Protein AF-A0A3C0VJ54-F1 (afdb_monomer)

Sequence (203 aa):
MIRVAARCGRVRAARCRRARRWLPVLAASFASLCPAGEAPPRRPNVLFIAVDDLNHWVGYLGRNPQTRTPHIDRLAARGVWFTRSYCATPAHVQGKSIRTLLADPTAAWSDPAVCTFGFKNHAVRTEAWRYIRYANGDEELYDERADPFEWVNLAAKPDTAARKTELARHLPAENKPEAGGRAKTAPAKKAKAKGKAEARAEK

Foldseek 3Di:
DDDDDDDDDDDDDDDDDDDDDDDDDDPPPPPPPPPPPDDPPDDDDDDDDDDPPDDPLDVCNVPDPVDDDPPVNVVCVVDPDDPDDDDDDPPPDPDDDCVVCVVPVPDDDDAWDWDDDAWFWIWTGDPFKIWIADPVGDIFIDGCVVPVPRPDGCPPPPVCPVVNVVRCVNDDPDTDHDDDDDPPDDPPPPPPPPDDDDDDDDD

Secondary structure (DSSP, 8-state):
-----------PPPPPP-------------------PPPP-PPP--------S--S--GGGTS-TT---HHHHHHHHTS---S----PPPTT--PPPTHHHHH-TTS---PPEEEE-STT-EEEE-SSEEEEE-TTS-EEEEETTT-TT--S--TT-GGGHHHHHHHHTTS-SS-PPPSSS---PPPP---------------

Solvent-accessible surface area (backbone atoms only — not comparable to full-atom values): 14456 Å² total; per-residue (Å²): 136,88,82,86,80,79,90,79,78,91,80,88,81,80,92,82,84,88,78,91,83,91,78,93,71,84,82,72,82,73,78,75,77,70,75,79,74,76,74,74,84,74,76,82,89,83,83,87,83,90,82,78,93,74,71,80,64,40,39,78,70,68,72,40,93,84,42,83,39,70,67,59,34,53,48,50,76,76,52,85,80,76,98,73,89,85,75,85,80,57,92,84,62,84,78,76,84,59,64,61,45,76,75,34,83,82,54,91,80,87,79,60,53,75,47,73,64,71,58,64,21,40,35,38,35,53,98,46,39,38,40,37,41,41,65,87,69,54,65,41,27,30,48,43,76,86,36,76,80,63,82,65,73,43,58,85,42,76,91,43,49,65,59,52,57,58,56,54,69,75,52,76,90,75,80,70,77,67,87,75,92,70,88,77,72,74,80,74,83,76,79,79,82,86,80,83,86,88,90,82,83,90,134

pLDDT: mean 78.02, std 22.62, range [30.22, 98.25]

Structure (mmCIF, N/CA/C/O backbone):
data_AF-A0A3C0VJ54-F1
#
_entry.id   AF-A0A3C0VJ54-F1
#
loop_
_atom_site.group_PDB
_atom_site.id
_atom_site.type_symbol
_atom_site.label_atom_id
_atom_site.label_alt_id
_atom_site.label_comp_id
_atom_site.label_asym_id
_atom_site.label_entity_id
_atom_site.label_seq_id
_atom_site.pdbx_PDB_ins_code
_atom_site.Cartn_x
_atom_site.Cartn_y
_atom_site.Cartn_z
_atom_site.occupancy
_atom_site.B_iso_or_equiv
_atom_site.auth_seq_id
_atom_site.auth_comp_id
_atom_site.auth_asym_id
_atom_site.auth_atom_id
_atom_site.pdbx_PDB_model_num
ATOM 1 N N . MET A 1 1 ? 46.155 12.068 -8.022 1.00 38.66 1 MET A N 1
ATOM 2 C CA . MET A 1 1 ? 47.606 12.310 -8.188 1.00 38.66 1 MET A CA 1
ATOM 3 C C . MET A 1 1 ? 48.031 11.807 -9.557 1.00 38.66 1 MET A C 1
ATOM 5 O O . MET A 1 1 ? 48.090 10.603 -9.767 1.00 38.66 1 MET A O 1
ATOM 9 N N . ILE A 1 2 ? 48.236 12.718 -10.505 1.00 30.38 2 ILE A N 1
ATOM 10 C CA . ILE A 1 2 ? 48.643 12.401 -11.879 1.00 30.38 2 ILE A CA 1
ATOM 11 C C . ILE A 1 2 ? 50.174 12.395 -11.911 1.00 30.38 2 ILE A C 1
ATOM 13 O O . ILE A 1 2 ? 50.794 13.428 -11.674 1.00 30.38 2 ILE A O 1
ATOM 17 N N . ARG A 1 3 ? 50.789 11.236 -12.172 1.00 30.22 3 ARG A N 1
ATOM 18 C CA . ARG A 1 3 ? 52.223 11.144 -12.479 1.00 30.22 3 ARG A CA 1
ATOM 19 C C . ARG A 1 3 ? 52.409 11.248 -13.990 1.00 30.22 3 ARG A C 1
ATOM 21 O O . ARG A 1 3 ? 52.032 10.349 -14.734 1.00 30.22 3 ARG A O 1
ATOM 28 N N . VAL A 1 4 ? 52.998 12.360 -14.412 1.00 41.62 4 VAL A N 1
ATOM 29 C CA . VAL A 1 4 ? 53.573 12.567 -15.744 1.00 41.62 4 VAL A CA 1
ATOM 30 C C . VAL A 1 4 ? 54.885 11.780 -15.804 1.00 41.62 4 VAL A C 1
ATOM 32 O O . VAL A 1 4 ? 55.759 11.996 -14.968 1.00 41.62 4 VAL A O 1
ATOM 35 N N . ALA A 1 5 ? 55.026 10.864 -16.765 1.00 38.59 5 ALA A N 1
ATOM 36 C CA . ALA A 1 5 ? 56.279 10.154 -17.015 1.00 38.59 5 ALA A CA 1
ATOM 37 C C . ALA A 1 5 ? 56.847 10.552 -18.381 1.00 38.59 5 ALA A C 1
ATOM 39 O O . ALA A 1 5 ? 56.182 10.473 -19.415 1.00 38.59 5 ALA A O 1
ATOM 40 N N . ALA A 1 6 ? 58.084 11.033 -18.317 1.00 37.72 6 ALA A N 1
ATOM 41 C CA . ALA A 1 6 ? 58.869 11.651 -19.365 1.00 37.72 6 ALA A CA 1
ATOM 42 C C . ALA A 1 6 ? 59.170 10.723 -20.554 1.00 37.72 6 ALA A C 1
ATOM 44 O O . ALA A 1 6 ? 59.395 9.522 -20.409 1.00 37.72 6 ALA A O 1
ATOM 45 N N . ARG A 1 7 ? 59.257 11.334 -21.742 1.00 45.84 7 ARG A N 1
ATOM 46 C CA . ARG A 1 7 ? 59.857 10.739 -22.943 1.00 45.84 7 ARG A CA 1
ATOM 47 C C . ARG A 1 7 ? 61.344 10.478 -22.689 1.00 45.84 7 ARG A C 1
ATOM 49 O O . ARG A 1 7 ? 62.079 11.419 -22.408 1.00 45.84 7 ARG A O 1
ATOM 56 N N . CYS A 1 8 ? 61.790 9.234 -22.858 1.00 34.75 8 CYS A N 1
ATOM 57 C CA . CYS A 1 8 ? 63.204 8.873 -22.799 1.00 34.75 8 CYS A CA 1
ATOM 58 C C . CYS A 1 8 ? 63.772 8.628 -24.209 1.00 34.75 8 CYS A C 1
ATOM 60 O O . CYS A 1 8 ? 63.361 7.712 -24.917 1.00 34.75 8 CYS A O 1
ATOM 62 N N . GLY A 1 9 ? 64.675 9.535 -24.593 1.00 35.00 9 GLY A N 1
ATOM 63 C CA . GLY A 1 9 ? 65.876 9.384 -25.424 1.00 35.00 9 GLY A CA 1
ATOM 64 C C . GLY A 1 9 ? 65.979 8.295 -26.497 1.00 35.00 9 GLY A C 1
ATOM 65 O O . GLY A 1 9 ? 66.154 7.117 -26.204 1.00 35.00 9 GLY A O 1
ATOM 66 N N . ARG A 1 10 ? 66.102 8.738 -27.757 1.00 48.16 10 ARG A N 1
ATOM 67 C CA . ARG A 1 10 ? 66.833 8.010 -28.811 1.00 48.16 10 ARG A CA 1
ATOM 68 C C . ARG A 1 10 ? 68.313 7.921 -28.435 1.00 48.16 10 ARG A C 1
ATOM 70 O O . ARG A 1 10 ? 68.964 8.958 -28.332 1.00 48.16 10 ARG A O 1
ATOM 77 N N . VAL A 1 11 ? 68.860 6.712 -28.368 1.00 43.97 11 VAL A N 1
ATOM 78 C CA . VAL A 1 11 ? 70.312 6.484 -28.350 1.00 43.97 11 VAL A CA 1
ATOM 79 C C . VAL A 1 11 ? 70.731 5.930 -29.711 1.00 43.97 11 VAL A C 1
ATOM 81 O O . VAL A 1 11 ? 70.266 4.879 -30.145 1.00 43.97 11 VAL A O 1
ATOM 84 N N . ARG A 1 12 ? 71.588 6.679 -30.414 1.00 47.47 12 ARG A N 1
ATOM 85 C CA . ARG A 1 12 ? 72.299 6.224 -31.615 1.00 47.47 12 ARG A CA 1
ATOM 86 C C . ARG A 1 12 ? 73.490 5.379 -31.163 1.00 47.47 12 ARG A C 1
ATOM 88 O O . ARG A 1 12 ? 74.354 5.899 -30.466 1.00 47.47 12 ARG A O 1
ATOM 95 N N . ALA A 1 13 ? 73.552 4.116 -31.575 1.00 43.91 13 ALA A N 1
ATOM 96 C CA . ALA A 1 13 ? 74.723 3.269 -31.366 1.00 43.91 13 ALA A CA 1
ATOM 97 C C . ALA A 1 13 ? 75.653 3.305 -32.588 1.00 43.91 13 ALA A C 1
ATOM 99 O O . ALA A 1 13 ? 75.220 3.414 -33.737 1.00 43.91 13 ALA A O 1
ATOM 100 N N . ALA A 1 14 ? 76.945 3.290 -32.281 1.00 41.06 14 ALA A N 1
ATOM 101 C CA . ALA A 1 14 ? 78.064 3.669 -33.119 1.00 41.06 14 ALA A CA 1
ATOM 102 C C . ALA A 1 14 ? 78.451 2.630 -34.183 1.00 41.06 14 ALA A C 1
ATOM 104 O O . ALA A 1 14 ? 78.226 1.430 -34.055 1.00 41.06 14 ALA A O 1
ATOM 105 N N . ARG A 1 15 ? 79.110 3.135 -35.232 1.00 46.88 15 ARG A N 1
ATOM 106 C CA . ARG A 1 15 ? 79.761 2.358 -36.291 1.00 46.88 15 ARG A CA 1
ATOM 107 C C . ARG A 1 15 ? 80.951 1.586 -35.713 1.00 46.88 15 ARG A C 1
ATOM 109 O O . ARG A 1 15 ? 81.899 2.214 -35.250 1.00 46.88 15 ARG A O 1
ATOM 116 N N . CYS A 1 16 ? 80.952 0.262 -35.841 1.00 40.53 16 CYS A N 1
ATOM 117 C CA . CYS A 1 16 ? 82.143 -0.563 -35.650 1.00 40.53 16 CYS A CA 1
ATOM 118 C C . CYS A 1 16 ? 82.676 -0.985 -37.029 1.00 40.53 16 CYS A C 1
ATOM 120 O O . CYS A 1 16 ? 81.925 -1.494 -37.860 1.00 40.53 16 CYS A O 1
ATOM 122 N N . ARG A 1 17 ? 83.950 -0.690 -37.313 1.00 53.38 17 ARG A N 1
ATOM 123 C CA . ARG A 1 17 ? 84.648 -1.071 -38.555 1.00 53.38 17 ARG A CA 1
ATOM 124 C C . ARG A 1 17 ? 85.517 -2.306 -38.308 1.00 53.38 17 ARG A C 1
ATOM 126 O O . ARG A 1 17 ? 86.052 -2.434 -37.213 1.00 53.38 17 ARG A O 1
ATOM 133 N N . ARG A 1 18 ? 85.811 -3.017 -39.411 1.00 48.00 18 ARG A N 1
ATOM 134 C CA . ARG A 1 18 ? 86.771 -4.136 -39.620 1.00 48.00 18 ARG A CA 1
ATOM 135 C C . ARG A 1 18 ? 86.118 -5.516 -39.450 1.00 48.00 18 ARG A C 1
ATOM 137 O O . ARG A 1 18 ? 85.314 -5.689 -38.557 1.00 48.00 18 ARG A O 1
ATOM 144 N N . ALA A 1 19 ? 86.408 -6.547 -40.239 1.00 45.66 19 ALA A N 1
ATOM 145 C CA . ALA A 1 19 ? 87.170 -6.708 -41.475 1.00 45.66 19 ALA A CA 1
ATOM 146 C C . ALA A 1 19 ? 86.780 -8.066 -42.108 1.00 45.66 19 ALA A C 1
ATOM 148 O O . ALA A 1 19 ? 86.231 -8.938 -41.446 1.00 45.66 19 ALA A O 1
ATOM 149 N N . ARG A 1 20 ? 87.087 -8.191 -43.402 1.00 55.44 20 ARG A N 1
ATOM 150 C CA . ARG A 1 20 ? 87.016 -9.353 -44.310 1.00 55.44 20 ARG A CA 1
ATOM 151 C C . ARG A 1 20 ? 87.113 -10.752 -43.667 1.00 55.44 20 ARG A C 1
ATOM 153 O O . ARG A 1 20 ? 88.090 -11.017 -42.976 1.00 55.44 20 ARG A O 1
ATOM 160 N N . ARG A 1 21 ? 86.268 -11.687 -44.130 1.00 47.38 21 ARG A N 1
ATOM 161 C CA . ARG A 1 21 ? 86.663 -12.947 -44.812 1.00 47.38 21 ARG A CA 1
ATOM 162 C C . ARG A 1 21 ? 85.434 -13.697 -45.353 1.00 47.38 21 ARG A C 1
ATOM 164 O O . ARG A 1 21 ? 84.349 -13.605 -44.798 1.00 47.38 21 ARG A O 1
ATOM 171 N N . TRP A 1 22 ? 85.635 -14.345 -46.496 1.00 46.50 22 TRP A N 1
ATOM 172 C CA . TRP A 1 22 ? 84.646 -14.995 -47.354 1.00 46.50 22 TRP A CA 1
ATOM 173 C C . TRP A 1 22 ? 84.279 -16.406 -46.870 1.00 46.50 22 TRP A C 1
ATOM 175 O O . TRP A 1 22 ? 85.181 -17.171 -46.544 1.00 46.50 22 TRP A O 1
ATOM 185 N N . LEU A 1 23 ? 82.991 -16.762 -46.937 1.00 46.31 23 LEU A N 1
ATOM 186 C CA . LEU A 1 23 ? 82.478 -18.125 -47.154 1.00 46.31 23 LEU A CA 1
ATOM 187 C C . LEU A 1 23 ? 81.047 -18.018 -47.730 1.00 46.31 23 LEU A C 1
ATOM 189 O O . LEU A 1 23 ? 80.235 -17.295 -47.148 1.00 46.31 23 LEU A O 1
ATOM 193 N N . PRO A 1 24 ? 80.714 -18.677 -48.857 1.00 51.62 24 PRO A N 1
ATOM 194 C CA . PRO A 1 24 ? 79.371 -18.643 -49.417 1.00 51.62 24 PRO A CA 1
ATOM 195 C C . PRO A 1 24 ? 78.513 -19.677 -48.681 1.00 51.62 24 PRO A C 1
ATOM 197 O O . PRO A 1 24 ? 78.653 -20.878 -48.892 1.00 51.62 24 PRO A O 1
ATOM 200 N N . VAL A 1 25 ? 77.638 -19.220 -47.789 1.00 57.09 25 VAL A N 1
ATOM 201 C CA . VAL A 1 25 ? 76.583 -20.064 -47.217 1.00 57.09 25 VAL A CA 1
ATOM 202 C C . VAL A 1 25 ? 75.322 -19.838 -48.042 1.00 57.09 25 VAL A C 1
ATOM 204 O O . VAL A 1 25 ? 74.914 -18.698 -48.255 1.00 57.09 25 VAL A O 1
ATOM 207 N N . LEU A 1 26 ? 74.754 -20.941 -48.535 1.00 55.81 26 LEU A N 1
ATOM 208 C CA . LEU A 1 26 ? 73.490 -21.024 -49.262 1.00 55.81 26 LEU A CA 1
ATOM 209 C C . LEU A 1 26 ? 72.437 -20.064 -48.691 1.00 55.81 26 LEU A C 1
ATOM 211 O O . LEU A 1 26 ? 71.972 -20.232 -47.564 1.00 55.81 26 LEU A O 1
ATOM 215 N N . ALA A 1 27 ? 72.029 -19.084 -49.498 1.00 53.12 27 ALA A N 1
ATOM 216 C CA . ALA A 1 27 ? 70.864 -18.257 -49.230 1.00 53.12 27 ALA A CA 1
ATOM 217 C C . ALA A 1 27 ? 69.600 -19.103 -49.442 1.00 53.12 27 ALA A C 1
ATOM 219 O O . ALA A 1 27 ? 68.980 -19.078 -50.503 1.00 53.12 27 ALA A O 1
ATOM 220 N N . ALA A 1 28 ? 69.232 -19.889 -48.431 1.00 56.56 28 ALA A N 1
ATOM 221 C CA . ALA A 1 28 ? 67.875 -20.387 -48.312 1.00 56.56 28 ALA A CA 1
ATOM 222 C C . ALA A 1 28 ? 66.975 -19.171 -48.061 1.00 56.56 28 ALA A C 1
ATOM 224 O O . ALA A 1 28 ? 67.024 -18.556 -46.995 1.00 56.56 28 ALA A O 1
ATOM 225 N N . SER A 1 29 ? 66.197 -18.803 -49.078 1.00 61.19 29 SER A N 1
ATOM 226 C CA . SER A 1 29 ? 65.124 -17.816 -49.006 1.00 61.19 29 SER A CA 1
ATOM 227 C C . SER A 1 29 ? 64.076 -18.256 -47.985 1.00 61.19 29 SER A C 1
ATOM 229 O O . SER A 1 29 ? 63.032 -18.799 -48.335 1.00 61.19 29 SER A O 1
ATOM 231 N N . PHE A 1 30 ? 64.339 -18.009 -46.704 1.00 55.69 30 PHE A N 1
ATOM 232 C CA . PHE A 1 30 ? 63.294 -17.934 -45.699 1.00 55.69 30 PHE A CA 1
ATOM 233 C C . PHE A 1 30 ? 62.580 -16.605 -45.936 1.00 55.69 30 PHE A C 1
ATOM 235 O O . PHE A 1 30 ? 62.968 -15.559 -45.415 1.00 55.69 30 PHE A O 1
ATOM 242 N N . ALA A 1 31 ? 61.564 -16.642 -46.803 1.00 58.56 31 ALA A N 1
ATOM 243 C CA . ALA A 1 31 ? 60.531 -15.625 -46.835 1.00 58.56 31 ALA A CA 1
ATOM 244 C C . ALA A 1 31 ? 59.941 -15.574 -45.423 1.00 58.56 31 ALA A C 1
ATOM 246 O O . ALA A 1 31 ? 59.13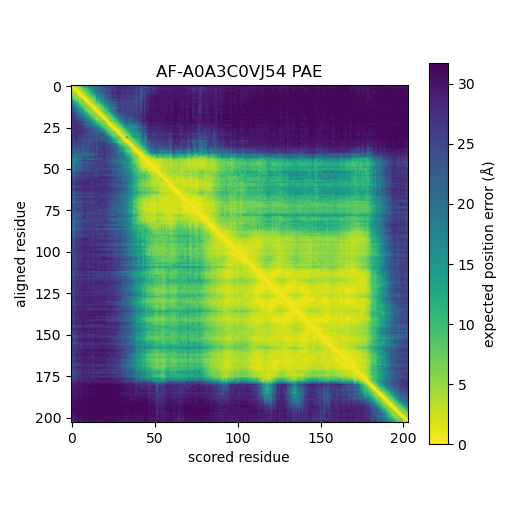5 -16.415 -45.034 1.00 58.56 31 ALA A O 1
ATOM 247 N N . SER A 1 32 ? 60.456 -14.636 -44.629 1.00 57.44 32 SER A N 1
ATOM 248 C CA . SER A 1 32 ? 59.980 -14.341 -43.292 1.00 57.44 32 SER A CA 1
ATOM 249 C C . SER A 1 32 ? 58.521 -13.939 -43.430 1.00 57.44 32 SER A C 1
ATOM 251 O O . SER A 1 32 ? 58.200 -12.824 -43.848 1.00 57.44 32 SER A O 1
ATOM 253 N N . LEU A 1 33 ? 57.641 -14.900 -43.158 1.00 58.47 33 LEU A N 1
ATOM 254 C CA . LEU A 1 33 ? 56.226 -14.676 -42.962 1.00 58.47 33 LEU A CA 1
ATOM 255 C C . LEU A 1 33 ? 56.138 -13.778 -41.728 1.00 58.47 33 LEU A C 1
ATOM 257 O O . LEU A 1 33 ? 56.203 -14.243 -40.594 1.00 58.47 33 LEU A O 1
ATOM 261 N N . CYS A 1 34 ? 56.114 -12.468 -41.959 1.00 48.66 34 CYS A N 1
ATOM 262 C CA . CYS A 1 34 ? 55.902 -11.493 -40.908 1.00 48.66 34 CYS A CA 1
ATOM 263 C C . CYS A 1 34 ? 54.510 -11.799 -40.338 1.00 48.66 34 CYS A C 1
ATOM 265 O O . CYS A 1 34 ? 53.537 -11.684 -41.091 1.00 48.66 34 CYS A O 1
ATOM 267 N N . PRO A 1 35 ? 54.375 -12.250 -39.077 1.00 58.78 35 PRO A N 1
ATOM 268 C CA . PRO A 1 35 ? 53.056 -12.407 -38.496 1.00 58.78 35 PRO A CA 1
ATOM 269 C C . PRO A 1 35 ? 52.412 -11.024 -38.531 1.00 58.78 35 PRO A C 1
ATOM 271 O O . PRO A 1 35 ? 52.966 -10.062 -37.994 1.00 58.78 35 PRO A O 1
ATOM 274 N N . ALA A 1 36 ? 51.287 -10.909 -39.238 1.00 58.78 36 ALA A N 1
ATOM 275 C CA . ALA A 1 36 ? 50.473 -9.708 -39.232 1.00 58.78 36 ALA A CA 1
ATOM 276 C C . ALA A 1 36 ? 50.124 -9.424 -37.769 1.00 58.78 36 ALA A C 1
ATOM 278 O O . ALA A 1 36 ? 49.339 -10.151 -37.165 1.00 58.78 36 ALA A O 1
ATOM 279 N N . GLY A 1 37 ? 50.805 -8.439 -37.180 1.00 55.78 37 GLY A N 1
ATOM 280 C CA . GLY A 1 37 ? 50.630 -8.083 -35.782 1.00 55.78 37 GLY A CA 1
ATOM 281 C C . GLY A 1 37 ? 49.163 -7.776 -35.536 1.00 55.78 37 GLY A C 1
ATOM 282 O O . GLY A 1 37 ? 48.611 -6.856 -36.141 1.00 55.78 37 GLY A O 1
ATOM 283 N N . GLU A 1 38 ? 48.533 -8.574 -34.681 1.00 61.47 38 GLU A N 1
ATOM 284 C CA . GLU A 1 38 ? 47.161 -8.355 -34.260 1.00 61.47 38 GLU A CA 1
ATOM 285 C C . GLU A 1 38 ? 47.071 -6.958 -33.641 1.00 61.47 38 GLU A C 1
ATOM 287 O O . GLU A 1 38 ? 47.837 -6.602 -32.738 1.00 61.47 38 GLU A O 1
ATOM 292 N N . ALA A 1 39 ? 46.200 -6.121 -34.210 1.00 68.19 39 ALA A N 1
ATOM 293 C CA . ALA A 1 39 ? 46.028 -4.757 -33.744 1.00 68.19 39 ALA A CA 1
ATOM 294 C C . ALA A 1 39 ? 45.674 -4.801 -32.250 1.00 68.19 39 ALA A C 1
ATOM 296 O O . ALA A 1 39 ? 44.794 -5.576 -31.865 1.00 68.19 39 ALA A O 1
ATOM 297 N N . PRO A 1 40 ? 46.333 -3.992 -31.399 1.00 70.81 40 PRO A N 1
ATOM 298 C CA . PRO A 1 40 ? 46.099 -4.049 -29.966 1.00 70.81 40 PRO A CA 1
ATOM 299 C C . PRO A 1 40 ? 44.602 -3.859 -29.697 1.00 70.81 40 PRO A C 1
ATOM 301 O O . PRO A 1 40 ? 43.995 -2.974 -30.318 1.00 70.81 40 PRO A O 1
ATOM 304 N N . PRO A 1 41 ? 43.995 -4.669 -28.807 1.00 75.00 41 PRO A N 1
ATOM 305 C CA . PRO A 1 41 ? 42.558 -4.648 -28.579 1.00 75.00 41 PRO A CA 1
ATOM 306 C C . PRO A 1 41 ? 42.125 -3.217 -28.272 1.00 75.00 41 PRO A C 1
ATOM 308 O O . PRO A 1 41 ? 42.563 -2.600 -27.293 1.00 75.00 41 PRO A O 1
ATOM 311 N N . ARG A 1 42 ? 41.318 -2.647 -29.175 1.00 81.00 42 ARG A N 1
ATOM 312 C CA . ARG A 1 42 ? 40.884 -1.255 -29.063 1.00 81.00 42 ARG A CA 1
ATOM 313 C C . ARG A 1 42 ? 40.007 -1.160 -27.824 1.00 81.00 42 ARG A C 1
ATOM 315 O O . ARG A 1 42 ? 38.978 -1.825 -27.734 1.00 81.00 42 ARG A O 1
ATOM 322 N N . ARG A 1 43 ? 40.432 -0.341 -26.862 1.00 87.00 43 ARG A N 1
ATOM 323 C CA . ARG A 1 43 ? 39.655 -0.089 -25.646 1.00 87.00 43 ARG A CA 1
ATOM 324 C C . ARG A 1 43 ? 38.271 0.436 -26.046 1.00 87.00 43 ARG A C 1
ATOM 326 O O . ARG A 1 43 ? 38.206 1.323 -26.903 1.00 87.00 43 ARG A O 1
ATOM 333 N N . PRO A 1 44 ? 37.180 -0.086 -25.468 1.00 92.00 44 PRO A N 1
ATOM 334 C CA . PRO A 1 44 ? 35.852 0.414 -25.779 1.00 92.00 44 PRO A CA 1
ATOM 335 C C . PRO A 1 44 ? 35.724 1.881 -25.349 1.00 92.00 44 PRO A C 1
ATOM 337 O O . PRO A 1 44 ? 36.191 2.271 -24.279 1.00 92.00 44 PRO A O 1
ATOM 340 N N . ASN A 1 45 ? 35.073 2.688 -26.187 1.00 92.75 45 ASN A N 1
ATOM 341 C CA . ASN A 1 45 ? 34.674 4.050 -25.842 1.00 92.75 45 ASN A CA 1
ATOM 342 C C . ASN A 1 45 ? 33.276 3.980 -25.233 1.00 92.75 45 ASN A C 1
ATOM 344 O O . ASN A 1 45 ? 32.284 3.888 -25.956 1.00 92.75 45 ASN A O 1
ATOM 348 N N . VAL A 1 46 ? 33.209 3.951 -23.906 1.00 92.19 46 VAL A N 1
ATOM 349 C CA . VAL A 1 46 ? 31.945 3.829 -23.175 1.00 92.19 46 VAL A CA 1
ATOM 350 C C . VAL A 1 46 ? 31.424 5.224 -22.833 1.00 92.19 46 VAL A C 1
ATOM 352 O O . VAL A 1 46 ? 32.120 6.000 -22.182 1.00 92.19 46 VAL A O 1
ATOM 355 N N . LEU A 1 47 ? 30.196 5.530 -23.257 1.00 91.50 47 LEU A N 1
ATOM 356 C CA . LEU A 1 47 ? 29.439 6.718 -22.860 1.00 91.50 47 LEU A CA 1
ATOM 357 C C . LEU A 1 47 ? 28.251 6.266 -22.008 1.00 91.50 47 LEU A C 1
ATOM 359 O O . LEU A 1 47 ? 27.425 5.483 -22.473 1.00 91.50 47 LEU A O 1
ATOM 363 N N . PHE A 1 48 ? 28.168 6.763 -20.776 1.00 93.75 48 PHE A N 1
ATOM 364 C CA . PHE A 1 48 ? 27.037 6.523 -19.885 1.00 93.75 48 PHE A CA 1
ATOM 365 C C . PHE A 1 48 ? 26.135 7.758 -19.851 1.00 93.75 48 PHE A C 1
ATOM 367 O O . PHE A 1 48 ? 26.612 8.864 -19.608 1.00 93.75 48 PHE A O 1
ATOM 374 N N . ILE A 1 49 ? 24.841 7.564 -20.110 1.00 90.75 49 ILE A N 1
ATOM 375 C CA . ILE A 1 49 ? 23.825 8.621 -20.105 1.00 90.75 49 ILE A CA 1
ATOM 376 C C . ILE A 1 49 ? 22.780 8.234 -19.059 1.00 90.75 49 ILE A C 1
ATOM 378 O O . ILE A 1 49 ? 22.105 7.219 -19.217 1.00 90.75 49 ILE A O 1
ATOM 382 N N . ALA A 1 50 ? 22.659 9.038 -18.003 1.00 92.75 50 ALA A N 1
ATOM 383 C CA . ALA A 1 50 ? 21.624 8.895 -16.986 1.00 92.75 50 ALA A CA 1
ATOM 384 C C . ALA A 1 50 ? 20.504 9.905 -17.258 1.00 92.75 50 ALA A C 1
ATOM 386 O O . ALA A 1 50 ? 20.775 11.083 -17.484 1.00 92.75 50 ALA A O 1
ATOM 387 N N . VAL A 1 51 ? 19.260 9.433 -17.252 1.00 89.38 51 VAL A N 1
ATOM 388 C CA . VAL A 1 51 ? 18.060 10.254 -17.449 1.00 89.38 51 VAL A CA 1
ATOM 389 C C . VAL A 1 51 ? 17.118 9.959 -16.293 1.00 89.38 51 VAL A C 1
ATOM 391 O O . VAL A 1 51 ? 16.819 8.792 -16.044 1.00 89.38 51 VAL A O 1
ATOM 394 N N . ASP A 1 52 ? 16.680 11.006 -15.604 1.00 89.94 52 ASP A N 1
ATOM 395 C CA . ASP A 1 52 ? 15.743 10.932 -14.484 1.00 89.94 52 ASP A CA 1
ATOM 396 C C . ASP A 1 52 ? 14.359 11.440 -14.916 1.00 89.94 52 ASP A C 1
ATOM 398 O O . ASP A 1 52 ? 14.258 12.206 -15.878 1.00 89.94 52 ASP A O 1
ATOM 402 N N . ASP A 1 53 ? 13.300 10.977 -14.249 1.00 86.31 53 ASP A N 1
ATOM 403 C CA . ASP A 1 53 ? 11.899 11.371 -14.498 1.00 86.31 53 ASP A CA 1
ATOM 404 C C . ASP A 1 53 ? 11.351 11.141 -15.924 1.00 86.31 53 ASP A C 1
ATOM 406 O O . ASP A 1 53 ? 10.342 11.726 -16.336 1.00 86.31 53 ASP A O 1
ATOM 410 N N . LEU A 1 54 ? 11.957 10.242 -16.706 1.00 86.06 54 LEU A N 1
ATOM 411 C CA . LEU A 1 54 ? 11.407 9.888 -18.013 1.00 86.06 54 LEU A CA 1
ATOM 412 C C . LEU A 1 54 ? 10.113 9.075 -17.855 1.00 86.06 54 LEU A C 1
ATOM 414 O O . LEU A 1 54 ? 10.075 8.030 -17.202 1.00 86.06 54 LEU A O 1
ATOM 418 N N . ASN A 1 55 ? 9.048 9.523 -18.516 1.00 84.44 55 ASN A N 1
ATOM 419 C CA . ASN A 1 55 ? 7.797 8.779 -18.562 1.00 84.44 55 ASN A CA 1
ATOM 420 C C . ASN A 1 55 ? 7.908 7.515 -19.443 1.00 84.44 55 ASN A C 1
ATOM 422 O O . ASN A 1 55 ? 8.845 7.319 -20.214 1.00 84.44 55 ASN A O 1
ATOM 426 N N . HIS A 1 56 ? 6.895 6.649 -19.372 1.00 84.00 56 HIS A N 1
ATOM 427 C CA . HIS A 1 56 ? 6.819 5.455 -20.221 1.00 84.00 56 HIS A CA 1
ATOM 428 C C . HIS A 1 56 ? 6.297 5.746 -21.644 1.00 84.00 56 HIS A C 1
ATOM 430 O O . HIS A 1 56 ? 6.076 4.816 -22.422 1.00 84.00 56 HIS A O 1
ATOM 436 N N . TRP A 1 57 ? 6.054 7.013 -21.992 1.00 89.31 57 TRP A N 1
ATOM 437 C CA . TRP A 1 57 ? 5.580 7.438 -23.309 1.00 89.31 57 TRP A CA 1
ATOM 438 C C . TRP A 1 57 ? 6.767 7.710 -24.221 1.00 89.31 57 TRP A C 1
ATOM 440 O O . TRP A 1 57 ? 6.989 8.837 -24.655 1.00 89.31 57 TRP A O 1
ATOM 450 N N . VAL A 1 58 ? 7.517 6.652 -24.515 1.00 90.19 58 VAL A N 1
ATOM 451 C CA . VAL A 1 58 ? 8.633 6.664 -25.462 1.00 90.19 58 VAL A CA 1
ATOM 452 C C . VAL A 1 58 ? 8.226 5.858 -26.695 1.00 90.19 58 VAL A C 1
ATOM 454 O O . VAL A 1 58 ? 7.610 4.801 -26.555 1.00 90.19 58 VAL A O 1
ATOM 457 N N . GLY A 1 59 ? 8.534 6.356 -27.893 1.00 90.56 59 GLY A N 1
ATOM 458 C CA . GLY A 1 59 ? 8.032 5.831 -29.169 1.00 90.56 59 GLY A CA 1
ATOM 459 C C . GLY A 1 59 ? 8.291 4.337 -29.349 1.00 90.56 59 GLY A C 1
ATOM 460 O O . GLY A 1 59 ? 7.368 3.588 -29.659 1.00 90.56 59 GLY A O 1
ATOM 461 N N . TYR A 1 60 ? 9.504 3.873 -29.039 1.00 88.75 60 TYR A N 1
ATOM 462 C CA . TYR A 1 60 ? 9.871 2.457 -29.145 1.00 88.75 60 TYR A CA 1
ATOM 463 C C . TYR A 1 60 ? 9.062 1.513 -28.231 1.00 88.75 60 TYR A C 1
ATOM 465 O O . TYR A 1 60 ? 9.005 0.316 -28.503 1.00 88.75 60 TYR A O 1
ATOM 473 N N . LEU A 1 61 ? 8.428 2.020 -27.163 1.00 89.81 61 LEU A N 1
ATOM 474 C CA . LEU A 1 61 ? 7.552 1.225 -26.289 1.00 89.81 61 LEU A CA 1
ATOM 475 C C . LEU A 1 61 ? 6.129 1.080 -26.848 1.00 89.81 61 LEU A C 1
ATOM 477 O O . LEU A 1 61 ? 5.356 0.285 -26.318 1.00 89.81 61 LEU A O 1
ATOM 481 N N . GLY A 1 62 ? 5.757 1.862 -27.868 1.00 88.56 62 GLY A N 1
ATOM 482 C CA . GLY A 1 62 ? 4.471 1.751 -28.564 1.00 88.56 62 GLY A CA 1
ATOM 483 C C . GLY A 1 62 ? 3.226 2.039 -27.714 1.00 88.56 62 GLY A C 1
ATOM 484 O O . GLY A 1 62 ? 2.125 1.676 -28.114 1.00 88.56 62 GLY A O 1
ATOM 485 N N . ARG A 1 63 ? 3.366 2.664 -26.534 1.00 87.44 63 ARG A N 1
ATOM 486 C CA . ARG A 1 63 ? 2.248 2.875 -25.590 1.00 87.44 63 ARG A CA 1
ATOM 487 C C . ARG A 1 63 ? 1.388 4.103 -25.882 1.00 87.44 63 ARG A C 1
ATOM 489 O O . ARG A 1 63 ? 0.219 4.104 -25.514 1.00 87.44 63 ARG A O 1
ATOM 496 N N . ASN A 1 64 ? 1.951 5.139 -26.501 1.00 90.56 64 ASN A N 1
ATOM 497 C CA . ASN A 1 64 ? 1.221 6.351 -26.872 1.00 90.56 64 ASN A CA 1
ATOM 498 C C . ASN A 1 64 ? 1.491 6.704 -28.350 1.00 90.56 64 ASN A C 1
ATOM 500 O O . ASN A 1 64 ? 2.636 7.021 -28.681 1.00 90.56 64 ASN A O 1
ATOM 504 N N . PRO A 1 65 ? 0.465 6.704 -29.226 1.00 89.06 65 PRO A N 1
ATOM 505 C CA . PRO A 1 65 ? 0.607 7.060 -30.642 1.00 89.06 65 PRO A CA 1
ATOM 506 C C . PRO A 1 65 ? 1.047 8.508 -30.910 1.00 89.06 65 PRO A C 1
ATOM 508 O O . PRO A 1 65 ? 1.549 8.803 -31.990 1.00 89.06 65 PRO A O 1
ATOM 511 N N . GLN A 1 66 ? 0.849 9.426 -29.958 1.00 92.12 66 GLN A N 1
ATOM 512 C CA . GLN A 1 66 ? 1.197 10.845 -30.121 1.00 92.12 66 GLN A CA 1
ATOM 513 C C . GLN A 1 66 ? 2.680 11.138 -29.843 1.00 92.12 66 GLN A C 1
ATOM 515 O O . GLN A 1 66 ? 3.179 12.209 -30.196 1.00 92.12 66 GLN A O 1
ATOM 520 N N . THR A 1 67 ? 3.399 10.209 -29.210 1.00 92.00 67 THR A N 1
ATOM 521 C CA . THR A 1 67 ? 4.805 10.397 -28.850 1.00 92.00 67 THR A CA 1
ATOM 522 C C . THR A 1 67 ? 5.699 10.372 -30.086 1.00 92.00 67 THR A C 1
ATOM 524 O O . THR A 1 67 ? 5.722 9.399 -30.835 1.00 92.00 67 THR A O 1
ATOM 527 N N . ARG A 1 68 ? 6.530 11.409 -30.248 1.00 91.44 68 ARG A N 1
ATOM 528 C CA . ARG A 1 68 ? 7.557 11.480 -31.297 1.00 91.44 68 ARG A CA 1
ATOM 529 C C . ARG A 1 68 ? 8.950 11.544 -30.672 1.00 91.44 68 ARG A C 1
ATOM 531 O O . ARG A 1 68 ? 9.380 12.611 -30.244 1.00 91.44 68 ARG A O 1
ATOM 538 N N . THR A 1 69 ? 9.675 10.424 -30.653 1.00 93.94 69 THR A N 1
ATOM 539 C CA . THR A 1 69 ? 11.028 10.327 -30.067 1.00 93.94 69 THR A CA 1
ATOM 540 C C . THR A 1 69 ? 12.060 9.769 -31.056 1.00 93.94 69 THR A C 1
ATOM 542 O O . THR A 1 69 ? 12.774 8.819 -30.732 1.00 93.94 69 THR A O 1
ATOM 545 N N . PRO A 1 70 ? 12.229 10.381 -32.247 1.00 94.88 70 PRO A N 1
ATOM 546 C CA . PRO A 1 70 ? 12.964 9.775 -33.365 1.00 94.88 70 PRO A CA 1
ATOM 547 C C . PRO A 1 70 ? 14.416 9.398 -33.032 1.00 94.88 70 PRO A C 1
ATOM 549 O O . PRO A 1 70 ? 14.940 8.411 -33.546 1.00 94.88 70 PRO A O 1
ATOM 552 N N . HIS A 1 71 ? 15.085 10.156 -32.158 1.00 95.25 71 HIS A N 1
ATOM 553 C CA . HIS A 1 71 ? 16.456 9.854 -31.743 1.00 95.25 71 HIS A CA 1
ATOM 554 C C . HIS A 1 71 ? 16.543 8.702 -30.738 1.00 95.25 71 HIS A C 1
ATOM 556 O O . HIS A 1 71 ? 17.462 7.889 -30.843 1.00 95.25 71 HIS A O 1
ATOM 562 N N . ILE A 1 72 ? 15.590 8.605 -29.806 1.00 93.62 72 ILE A N 1
ATOM 563 C CA . ILE A 1 72 ? 15.533 7.501 -28.839 1.00 93.62 72 ILE A CA 1
ATOM 564 C C . ILE A 1 72 ? 15.119 6.218 -29.558 1.00 93.62 72 ILE A C 1
ATOM 566 O O . ILE A 1 72 ? 15.724 5.175 -29.337 1.00 93.62 72 ILE A O 1
ATOM 570 N N . ASP A 1 73 ? 14.175 6.308 -30.492 1.00 93.62 73 ASP A N 1
ATOM 571 C CA . ASP A 1 73 ? 13.720 5.167 -31.285 1.00 93.62 73 ASP A CA 1
ATOM 572 C C . ASP A 1 73 ? 14.855 4.637 -32.169 1.00 93.62 73 ASP A C 1
ATOM 574 O O . ASP A 1 73 ? 15.121 3.437 -32.207 1.00 93.62 73 ASP A O 1
ATOM 578 N N . ARG A 1 74 ? 15.620 5.537 -32.805 1.00 96.06 74 ARG A N 1
ATOM 579 C CA . ARG A 1 74 ? 16.836 5.171 -33.544 1.00 96.06 74 ARG A CA 1
ATOM 580 C C . ARG A 1 74 ? 17.902 4.547 -32.639 1.00 96.06 74 ARG A C 1
ATOM 582 O O . ARG A 1 74 ? 18.642 3.676 -33.098 1.00 96.06 74 ARG A O 1
ATOM 589 N N . LEU A 1 75 ? 18.037 5.011 -31.397 1.00 93.94 75 LEU A N 1
ATOM 590 C CA . LEU A 1 75 ? 18.975 4.433 -30.435 1.00 93.94 75 LEU A CA 1
ATOM 591 C C . LEU A 1 75 ? 18.538 3.018 -30.035 1.00 93.94 75 LEU A C 1
ATOM 593 O O . LEU A 1 75 ? 19.357 2.104 -30.086 1.00 93.94 75 LEU A O 1
ATOM 597 N N . ALA A 1 76 ? 17.254 2.830 -29.726 1.00 93.62 76 ALA A N 1
ATOM 598 C CA . ALA A 1 76 ? 16.669 1.538 -29.386 1.00 93.62 76 ALA A CA 1
ATOM 599 C C . ALA A 1 76 ? 16.779 0.534 -30.546 1.00 93.62 76 ALA A C 1
ATOM 601 O O . ALA A 1 76 ? 17.176 -0.604 -30.323 1.00 93.62 76 ALA A O 1
ATOM 602 N N . ALA A 1 77 ? 16.527 0.964 -31.789 1.00 94.62 77 ALA A N 1
ATOM 603 C CA . ALA A 1 77 ? 16.627 0.118 -32.984 1.00 94.62 77 ALA A CA 1
ATOM 604 C C . ALA A 1 77 ? 18.058 -0.361 -33.289 1.00 94.62 77 ALA A C 1
ATOM 606 O O . ALA A 1 77 ? 18.250 -1.384 -33.939 1.00 94.62 77 ALA A O 1
ATOM 607 N N . ARG A 1 78 ? 19.072 0.390 -32.849 1.00 96.50 78 ARG A N 1
ATOM 608 C CA . ARG A 1 78 ? 20.492 0.051 -33.043 1.00 96.50 78 ARG A CA 1
ATOM 609 C C . ARG A 1 78 ? 21.106 -0.684 -31.854 1.00 96.50 78 ARG A C 1
ATOM 611 O O . ARG A 1 78 ? 22.279 -1.042 -31.921 1.00 96.50 78 ARG A O 1
ATOM 618 N N . GLY A 1 79 ? 20.365 -0.826 -30.761 1.00 93.75 79 GLY A N 1
ATOM 619 C CA . GLY A 1 79 ? 20.864 -1.337 -29.495 1.00 93.75 79 GLY A CA 1
ATOM 620 C C . GLY A 1 79 ? 20.035 -2.496 -28.964 1.00 93.75 79 GLY A C 1
ATOM 621 O O . GLY A 1 79 ? 19.208 -3.082 -29.656 1.00 93.75 79 GLY A O 1
ATOM 622 N N . VAL A 1 80 ? 20.275 -2.810 -27.696 1.00 91.94 80 VAL A N 1
ATOM 623 C CA . VAL A 1 80 ? 19.455 -3.732 -26.914 1.00 91.94 80 VAL A CA 1
ATOM 624 C C . VAL A 1 80 ? 18.750 -2.913 -25.848 1.00 91.94 80 VAL A C 1
ATOM 626 O O . VAL A 1 80 ? 19.365 -2.061 -25.206 1.00 91.94 80 VAL A O 1
ATOM 629 N N . TRP A 1 81 ? 17.463 -3.172 -25.659 1.00 90.69 81 TRP A N 1
ATOM 630 C CA . TRP A 1 81 ? 16.667 -2.571 -24.600 1.00 90.69 81 TRP A CA 1
ATOM 631 C C . TRP A 1 81 ? 15.997 -3.668 -23.779 1.00 90.69 81 TRP A C 1
ATOM 633 O O . TRP A 1 81 ? 15.758 -4.777 -24.259 1.00 90.69 81 TRP A O 1
ATOM 643 N N . PHE A 1 82 ? 15.708 -3.356 -22.520 1.00 88.50 82 PHE A N 1
ATOM 644 C CA . PHE A 1 82 ? 15.091 -4.288 -21.586 1.00 88.50 82 PHE A CA 1
ATOM 645 C C . PHE A 1 82 ? 13.634 -3.895 -21.353 1.00 88.50 82 PHE A C 1
ATOM 647 O O . PHE A 1 82 ? 13.322 -2.731 -21.121 1.00 88.50 82 PHE A O 1
ATOM 654 N N . THR A 1 83 ? 12.735 -4.874 -21.377 1.00 87.38 83 THR A N 1
ATOM 655 C CA . THR A 1 83 ? 11.296 -4.679 -21.123 1.00 87.38 83 THR A CA 1
ATOM 656 C C . THR A 1 83 ? 10.948 -4.630 -19.638 1.00 87.38 83 THR A C 1
ATOM 658 O O . THR A 1 83 ? 9.824 -4.283 -19.278 1.00 87.38 83 THR A O 1
ATOM 661 N N . ARG A 1 84 ? 11.887 -5.017 -18.769 1.00 86.25 84 ARG A N 1
ATOM 662 C CA . ARG A 1 84 ? 11.694 -5.112 -17.322 1.00 86.25 84 ARG A CA 1
ATOM 663 C C . ARG A 1 84 ? 12.736 -4.264 -16.609 1.00 86.25 84 ARG A C 1
ATOM 665 O O . ARG A 1 84 ? 13.930 -4.436 -16.840 1.00 86.25 84 ARG A O 1
ATOM 672 N N . SER A 1 85 ? 12.272 -3.387 -15.729 1.00 83.50 85 SER A N 1
ATOM 673 C CA . SER A 1 85 ? 13.098 -2.634 -14.793 1.00 83.50 85 SER A CA 1
ATOM 674 C C . SER A 1 85 ? 12.918 -3.213 -13.391 1.00 83.50 85 SER A C 1
ATOM 676 O O . SER A 1 85 ? 11.801 -3.469 -12.942 1.00 83.50 85 SER A O 1
ATOM 678 N N . TYR A 1 86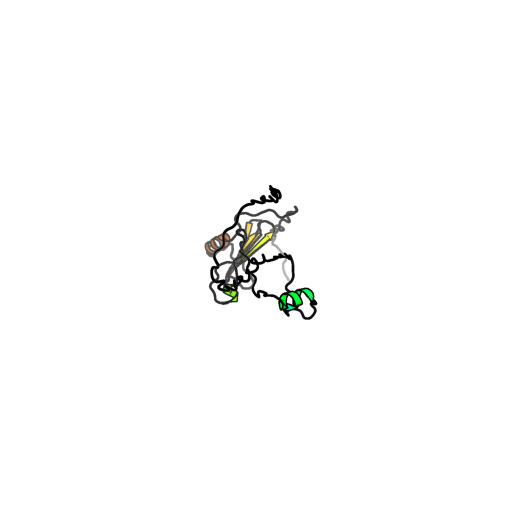 ? 14.033 -3.444 -12.705 1.00 85.69 86 TYR A N 1
ATOM 679 C CA . TYR A 1 86 ? 14.054 -3.900 -11.320 1.00 85.69 86 TYR A CA 1
ATOM 680 C C . TYR A 1 86 ? 14.842 -2.888 -10.500 1.00 85.69 86 TYR A C 1
ATOM 682 O O . TYR A 1 86 ? 15.892 -2.422 -10.935 1.00 85.69 86 TYR A O 1
ATOM 690 N N . CYS A 1 87 ? 14.337 -2.558 -9.317 1.00 84.81 87 CYS A N 1
ATOM 691 C CA . CYS A 1 87 ? 15.026 -1.710 -8.356 1.00 84.81 87 CYS A CA 1
ATOM 692 C C . CYS A 1 87 ? 15.176 -2.491 -7.053 1.00 84.81 87 CYS A C 1
ATOM 694 O O . CYS A 1 87 ? 14.230 -3.152 -6.615 1.00 84.81 87 CYS A O 1
ATOM 696 N N . ALA A 1 88 ? 16.363 -2.437 -6.451 1.00 88.81 88 ALA A N 1
ATOM 697 C CA . ALA A 1 88 ? 16.555 -2.962 -5.110 1.00 88.81 88 ALA A CA 1
ATOM 698 C C . ALA A 1 88 ? 15.737 -2.110 -4.135 1.00 88.81 88 ALA A C 1
ATOM 700 O O . ALA A 1 88 ? 15.863 -0.887 -4.127 1.00 88.81 88 ALA A O 1
ATOM 701 N N . THR A 1 89 ? 14.894 -2.747 -3.326 1.00 90.69 89 THR A N 1
ATOM 702 C CA . THR A 1 89 ? 14.079 -2.043 -2.335 1.00 90.69 89 THR A CA 1
ATOM 703 C C . THR A 1 89 ? 14.990 -1.436 -1.263 1.00 90.69 89 THR A C 1
ATOM 705 O O . THR A 1 89 ? 15.689 -2.188 -0.579 1.00 90.69 89 THR A O 1
ATOM 708 N N . PRO A 1 90 ? 15.011 -0.100 -1.089 1.00 93.25 90 PRO A N 1
ATOM 709 C CA . PRO A 1 90 ? 15.763 0.524 -0.008 1.00 93.25 90 PRO A CA 1
ATOM 710 C C . PRO A 1 90 ? 15.272 0.039 1.358 1.00 93.25 90 PRO A C 1
ATOM 712 O O . PRO A 1 90 ? 14.075 -0.159 1.553 1.00 93.25 90 PRO A O 1
ATOM 715 N N . ALA A 1 91 ? 16.177 -0.071 2.333 1.00 92.19 91 ALA A N 1
ATOM 716 C CA . ALA A 1 91 ? 15.864 -0.630 3.654 1.00 92.19 91 ALA A CA 1
ATOM 717 C C . ALA A 1 91 ? 14.760 0.120 4.431 1.00 92.19 91 ALA A C 1
ATOM 719 O O . ALA A 1 91 ? 14.146 -0.452 5.323 1.00 92.19 91 ALA A O 1
ATOM 720 N N . HIS A 1 92 ? 14.506 1.392 4.108 1.00 90.88 92 HIS A N 1
ATOM 721 C CA . HIS A 1 92 ? 13.484 2.212 4.768 1.00 90.88 92 HIS A CA 1
ATOM 722 C C . HIS A 1 92 ? 12.082 2.072 4.149 1.00 90.88 92 HIS A C 1
ATOM 724 O O . HIS A 1 92 ? 11.121 2.618 4.690 1.00 90.88 92 HIS A O 1
ATOM 730 N N . VAL A 1 93 ? 11.944 1.390 3.006 1.00 92.69 93 VAL A N 1
ATOM 731 C CA . VAL A 1 93 ? 10.638 1.179 2.373 1.00 92.69 93 VAL A CA 1
ATOM 732 C C . VAL A 1 93 ? 9.871 0.119 3.155 1.00 92.69 93 VAL A C 1
ATOM 734 O O . VAL A 1 93 ? 10.296 -1.026 3.260 1.00 92.69 93 VAL A O 1
ATOM 737 N N . GLN A 1 94 ? 8.713 0.508 3.684 1.00 89.44 94 GLN A N 1
ATOM 738 C CA . GLN A 1 94 ? 7.839 -0.371 4.468 1.00 89.44 94 GLN A CA 1
ATOM 739 C C . GLN A 1 94 ? 6.896 -1.210 3.590 1.00 89.44 94 GLN A C 1
ATOM 741 O O . GLN A 1 94 ? 6.402 -2.250 4.020 1.00 89.44 94 GLN A O 1
ATOM 746 N N . GLY A 1 95 ? 6.624 -0.752 2.364 1.00 89.94 95 GLY A N 1
ATOM 747 C CA . GLY A 1 95 ? 5.718 -1.421 1.435 1.00 89.94 95 GLY A CA 1
ATOM 748 C C . GLY A 1 95 ? 6.271 -2.761 0.955 1.00 89.94 95 GLY A C 1
ATOM 749 O O . GLY A 1 95 ? 7.425 -2.860 0.539 1.00 89.94 95 GLY A O 1
ATOM 750 N N . LYS A 1 96 ? 5.426 -3.793 0.968 1.00 90.00 96 LYS A N 1
ATOM 751 C CA . LYS A 1 96 ? 5.749 -5.115 0.424 1.00 90.00 96 LYS A CA 1
ATOM 752 C C . LYS A 1 96 ? 5.358 -5.202 -1.046 1.00 90.00 96 LYS A C 1
ATOM 754 O O . LYS A 1 96 ? 4.362 -4.627 -1.479 1.00 90.00 96 LYS A O 1
ATOM 759 N N . SER A 1 97 ? 6.149 -5.934 -1.829 1.00 91.00 97 SER A N 1
ATOM 760 C CA . SER A 1 97 ? 5.853 -6.132 -3.247 1.00 91.00 97 SER A CA 1
ATOM 761 C C . SER A 1 97 ? 4.585 -6.969 -3.424 1.00 91.00 97 SER A C 1
ATOM 763 O O . SER A 1 97 ? 4.525 -8.107 -2.970 1.00 91.00 97 SER A O 1
ATOM 765 N N . ILE A 1 98 ? 3.609 -6.440 -4.163 1.00 93.06 98 ILE A N 1
ATOM 766 C CA . ILE A 1 98 ? 2.383 -7.164 -4.539 1.00 93.06 98 ILE A CA 1
ATOM 767 C C . ILE A 1 98 ? 2.569 -8.058 -5.773 1.00 93.06 98 ILE A C 1
ATOM 769 O O . ILE A 1 98 ? 1.601 -8.581 -6.315 1.00 93.06 98 ILE A O 1
ATOM 773 N N . ARG A 1 99 ? 3.804 -8.237 -6.262 1.00 91.94 99 ARG A N 1
ATOM 774 C CA . ARG A 1 99 ? 4.075 -9.019 -7.478 1.00 91.94 99 ARG A CA 1
ATOM 775 C C . ARG A 1 99 ? 3.502 -10.437 -7.399 1.00 91.94 99 ARG A C 1
ATOM 777 O O . ARG A 1 99 ? 3.032 -10.937 -8.414 1.00 91.94 99 ARG A O 1
ATOM 784 N N . THR A 1 100 ? 3.536 -11.061 -6.222 1.00 93.38 100 THR A N 1
ATOM 785 C CA . THR A 1 100 ? 2.957 -12.393 -5.999 1.00 93.38 100 THR A CA 1
ATOM 786 C C . THR A 1 100 ? 1.449 -12.388 -6.242 1.00 93.38 100 THR A C 1
ATOM 788 O O . THR A 1 100 ? 0.972 -13.229 -6.990 1.00 93.38 100 THR A O 1
ATOM 791 N N . LEU A 1 101 ? 0.733 -11.385 -5.725 1.00 93.25 101 LEU A N 1
ATOM 792 C CA . LEU A 1 101 ? -0.711 -11.221 -5.934 1.00 93.25 101 LEU A CA 1
ATOM 793 C C . LEU A 1 101 ? -1.076 -10.913 -7.393 1.00 93.25 101 LEU A C 1
ATOM 795 O O . LEU A 1 101 ? -2.116 -11.337 -7.879 1.00 93.25 101 LEU A O 1
ATOM 799 N N . LEU A 1 102 ? -0.217 -10.183 -8.112 1.00 94.62 102 LEU A N 1
ATOM 800 C CA . LEU A 1 102 ? -0.417 -9.926 -9.544 1.00 94.62 102 LEU A CA 1
ATOM 801 C C . LEU A 1 102 ? -0.231 -11.185 -10.402 1.00 94.62 102 LEU A C 1
ATOM 803 O O . LEU A 1 102 ? -0.785 -11.260 -11.495 1.00 94.62 102 LEU A O 1
ATOM 807 N N . ALA A 1 103 ? 0.586 -12.136 -9.943 1.00 95.31 103 ALA A N 1
ATOM 808 C CA . ALA A 1 103 ? 0.796 -13.410 -10.623 1.00 95.31 103 ALA A CA 1
ATOM 809 C C . ALA A 1 103 ? -0.280 -14.444 -10.256 1.00 95.31 103 ALA A C 1
ATOM 811 O O . ALA A 1 103 ? -0.692 -15.216 -11.117 1.00 95.31 103 ALA A O 1
ATOM 812 N N . ASP A 1 104 ? -0.726 -14.440 -9.000 1.00 96.56 104 ASP A N 1
ATOM 813 C CA . ASP A 1 104 ? -1.779 -15.300 -8.472 1.00 96.56 104 ASP A CA 1
ATOM 814 C C . ASP A 1 104 ? -2.652 -14.502 -7.484 1.00 96.56 104 ASP A C 1
ATOM 816 O O . ASP A 1 104 ? -2.202 -14.205 -6.373 1.00 96.56 104 ASP A O 1
ATOM 820 N N . PRO A 1 105 ? -3.904 -14.169 -7.849 1.00 94.56 105 PRO A N 1
ATOM 821 C CA . PRO A 1 105 ? -4.790 -13.388 -6.991 1.00 94.56 105 PRO A CA 1
ATOM 822 C C . PRO A 1 105 ? -5.232 -14.142 -5.729 1.00 94.56 105 PRO A C 1
ATOM 824 O O . PRO A 1 105 ? -5.770 -13.520 -4.817 1.00 94.56 105 PRO A O 1
ATOM 827 N N . THR A 1 106 ? -5.023 -15.460 -5.666 1.00 94.06 106 THR A N 1
ATOM 828 C CA . THR A 1 106 ? -5.348 -16.300 -4.503 1.00 94.06 106 THR A CA 1
ATOM 829 C C . THR A 1 106 ? -4.156 -16.538 -3.578 1.00 94.06 106 THR A C 1
ATOM 831 O O . THR A 1 106 ? -4.296 -17.200 -2.548 1.00 94.06 106 THR A O 1
ATOM 834 N N . ALA A 1 107 ? -2.986 -15.982 -3.912 1.00 94.88 107 ALA A N 1
ATOM 835 C CA . ALA A 1 107 ? -1.794 -16.127 -3.096 1.00 94.88 107 ALA A CA 1
ATOM 836 C C . ALA A 1 107 ? -2.016 -15.572 -1.681 1.00 94.88 107 ALA A C 1
ATOM 838 O O . ALA A 1 107 ? -2.613 -14.512 -1.485 1.00 94.88 107 ALA A O 1
ATOM 839 N N . ALA A 1 108 ? -1.486 -16.284 -0.686 1.00 91.25 108 ALA A N 1
ATOM 840 C CA . ALA A 1 108 ? -1.615 -15.891 0.709 1.00 91.25 108 ALA A CA 1
ATOM 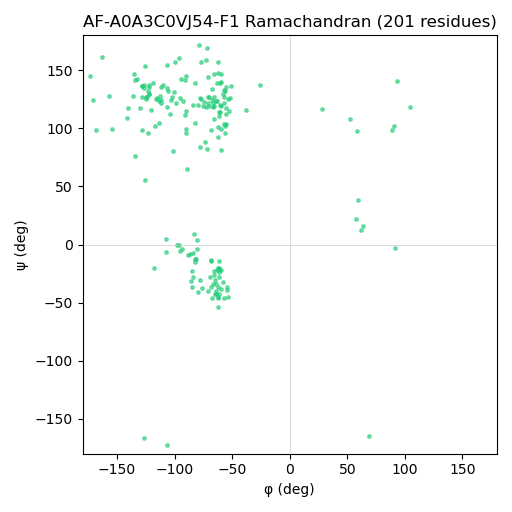841 C C . ALA A 1 108 ? -1.033 -14.487 0.950 1.00 91.25 108 ALA A C 1
ATOM 843 O O . ALA A 1 108 ? 0.113 -14.198 0.593 1.00 91.25 108 ALA A O 1
ATOM 844 N N . TRP A 1 109 ? -1.818 -13.631 1.604 1.00 91.81 109 TRP A N 1
ATOM 845 C CA . TRP A 1 109 ? -1.421 -12.278 1.973 1.00 91.81 109 TRP A CA 1
ATOM 846 C C . TRP A 1 109 ? -1.948 -11.940 3.362 1.00 91.81 109 TRP A C 1
ATOM 848 O O . TRP A 1 109 ? -3.153 -11.915 3.593 1.00 91.81 109 TRP A O 1
ATOM 858 N N . SER A 1 110 ? -1.038 -11.695 4.301 1.00 89.25 110 SER A N 1
ATOM 859 C CA . SER A 1 110 ? -1.378 -11.445 5.707 1.00 89.25 110 SER A CA 1
ATOM 860 C C . SER A 1 110 ? -1.208 -9.986 6.125 1.00 89.25 110 SER A C 1
ATOM 862 O O . SER A 1 110 ? -1.518 -9.637 7.259 1.00 89.25 110 SER A O 1
ATOM 864 N N . ASP A 1 111 ? -0.663 -9.138 5.253 1.00 91.44 111 ASP A N 1
ATOM 865 C CA . ASP A 1 111 ? -0.343 -7.759 5.605 1.00 91.44 111 ASP A CA 1
ATOM 866 C C . ASP A 1 111 ? -1.567 -6.849 5.458 1.00 91.44 111 ASP A C 1
ATOM 868 O O . ASP A 1 111 ? -2.094 -6.714 4.348 1.00 91.44 111 ASP A O 1
ATOM 872 N N . PRO A 1 112 ? -2.019 -6.195 6.542 1.00 94.81 112 PRO A N 1
ATOM 873 C CA . PRO A 1 112 ? -3.139 -5.275 6.461 1.00 94.81 112 PRO A CA 1
ATOM 874 C C . PRO A 1 112 ? -2.750 -3.980 5.750 1.00 94.81 112 PRO A C 1
ATOM 876 O O . PRO A 1 112 ? -1.587 -3.569 5.727 1.00 94.81 112 PRO A O 1
ATOM 879 N N . ALA A 1 113 ? -3.756 -3.278 5.240 1.00 95.19 113 ALA A N 1
ATOM 880 C CA . ALA A 1 113 ? -3.593 -1.900 4.814 1.00 95.19 113 ALA A CA 1
ATOM 881 C C . ALA A 1 113 ? -3.570 -0.989 6.048 1.00 95.19 113 ALA A C 1
ATOM 883 O O . ALA A 1 113 ? -4.501 -1.004 6.855 1.00 95.19 113 ALA A O 1
ATOM 884 N N . VAL A 1 114 ? -2.519 -0.179 6.182 1.00 95.62 114 VAL A N 1
ATOM 885 C CA . VAL A 1 114 ? -2.395 0.833 7.238 1.00 95.62 114 VAL A CA 1
ATOM 886 C C . VAL A 1 114 ? -2.474 2.217 6.603 1.00 95.62 114 VAL A C 1
ATOM 888 O O . VAL A 1 114 ? -1.708 2.534 5.695 1.00 95.62 114 VAL A O 1
ATOM 891 N N . CYS A 1 115 ? -3.402 3.043 7.075 1.00 95.44 115 CYS A N 1
ATOM 892 C CA . CYS A 1 115 ? -3.591 4.416 6.620 1.00 95.44 115 CYS A CA 1
ATOM 893 C C . CYS A 1 115 ? -3.382 5.380 7.787 1.00 95.44 115 CYS A C 1
ATOM 895 O O . CYS A 1 115 ? -3.845 5.116 8.895 1.00 95.44 115 CYS A O 1
ATOM 897 N N . THR A 1 116 ? -2.717 6.506 7.535 1.00 93.94 116 THR A N 1
ATOM 898 C CA . THR A 1 116 ? -2.510 7.577 8.516 1.00 93.94 116 THR A CA 1
ATOM 899 C C . THR A 1 116 ? -3.079 8.875 7.963 1.00 93.94 116 THR A C 1
ATOM 901 O O . THR A 1 116 ? -2.753 9.256 6.840 1.00 93.94 116 THR A O 1
ATOM 904 N N . PHE A 1 117 ? -3.904 9.566 8.751 1.00 92.44 117 PHE A N 1
ATOM 905 C CA . PHE A 1 117 ? -4.492 10.853 8.376 1.00 92.44 117 PHE A CA 1
ATOM 906 C C . PHE A 1 117 ? -4.146 11.929 9.409 1.00 92.44 117 PHE A C 1
ATOM 908 O O . PHE A 1 117 ? -4.796 12.067 10.445 1.00 92.44 117 PHE A O 1
ATOM 915 N N . GLY A 1 118 ? -3.102 12.703 9.129 1.00 91.06 118 GLY A N 1
ATOM 916 C CA . GLY A 1 118 ? -2.580 13.684 10.078 1.00 91.06 118 GLY A CA 1
ATOM 917 C C . GLY A 1 118 ? -1.918 13.046 11.302 1.00 91.06 118 GLY A C 1
ATOM 918 O O . GLY A 1 118 ? -1.588 11.857 11.314 1.00 91.06 118 GLY A O 1
ATOM 919 N N . PHE A 1 119 ? -1.693 13.842 12.344 1.00 92.94 119 PHE A N 1
ATOM 920 C CA . PHE A 1 119 ? -0.974 13.379 13.533 1.00 92.94 119 PHE A CA 1
ATOM 921 C C . PHE A 1 119 ? -1.800 12.392 14.373 1.00 92.94 119 PHE A C 1
ATOM 923 O O . PHE A 1 119 ? -2.859 12.752 14.880 1.00 92.94 119 PHE A O 1
ATOM 930 N N . LYS A 1 120 ? -1.273 11.175 14.586 1.00 93.38 120 LYS A N 1
ATOM 931 C CA . LYS A 1 120 ? -1.829 10.118 15.461 1.00 93.38 120 LYS A CA 1
ATOM 932 C C . LYS A 1 120 ? -3.215 9.567 15.089 1.00 93.38 120 LYS A C 1
ATOM 934 O O . LYS A 1 120 ? -3.801 8.855 15.903 1.00 93.38 120 LYS A O 1
ATOM 939 N N . ASN A 1 121 ? -3.744 9.847 13.897 1.00 95.12 121 ASN A N 1
ATOM 940 C CA . ASN A 1 121 ? -4.942 9.151 13.417 1.00 95.12 121 ASN A CA 1
ATOM 941 C C . ASN A 1 121 ? -4.528 8.041 12.463 1.00 95.12 121 ASN A C 1
ATOM 943 O O . ASN A 1 121 ? -3.906 8.308 11.432 1.00 95.12 121 ASN A O 1
ATOM 947 N N . HIS A 1 122 ? -4.905 6.814 12.796 1.00 97.38 122 HIS A N 1
ATOM 948 C CA . HIS A 1 122 ? -4.533 5.635 12.034 1.00 97.38 122 HIS A CA 1
ATOM 949 C C . HIS A 1 122 ? -5.723 4.709 11.834 1.00 97.38 122 HIS A C 1
ATOM 951 O O . HIS A 1 122 ? -6.556 4.557 12.726 1.00 97.38 122 HIS A O 1
ATOM 957 N N . ALA A 1 123 ? -5.749 4.040 10.689 1.00 97.50 123 ALA A N 1
ATOM 958 C CA . ALA A 1 123 ? -6.661 2.950 10.402 1.00 97.50 123 ALA A CA 1
ATOM 959 C C . ALA A 1 123 ? -5.874 1.720 9.950 1.00 97.50 123 ALA A C 1
ATOM 961 O O . ALA A 1 123 ? -4.945 1.832 9.152 1.00 97.50 123 ALA A O 1
ATOM 962 N N . VAL A 1 124 ? -6.269 0.554 10.446 1.00 97.81 124 VAL A N 1
ATOM 963 C CA . VAL A 1 124 ? -5.787 -0.760 10.022 1.00 97.81 124 VAL A CA 1
ATOM 964 C C . VAL A 1 124 ? -6.967 -1.494 9.414 1.00 97.81 124 VAL A C 1
ATOM 966 O O . VAL A 1 124 ? -8.012 -1.619 10.054 1.00 97.81 124 VAL A O 1
ATOM 969 N N . ARG A 1 125 ? -6.804 -1.978 8.187 1.00 97.06 125 ARG A N 1
ATOM 970 C CA . ARG A 1 125 ? -7.828 -2.721 7.462 1.00 97.06 125 ARG A CA 1
ATOM 971 C C . ARG A 1 125 ? -7.291 -4.072 7.018 1.00 97.06 125 ARG A C 1
ATOM 973 O O . ARG A 1 125 ? -6.259 -4.156 6.3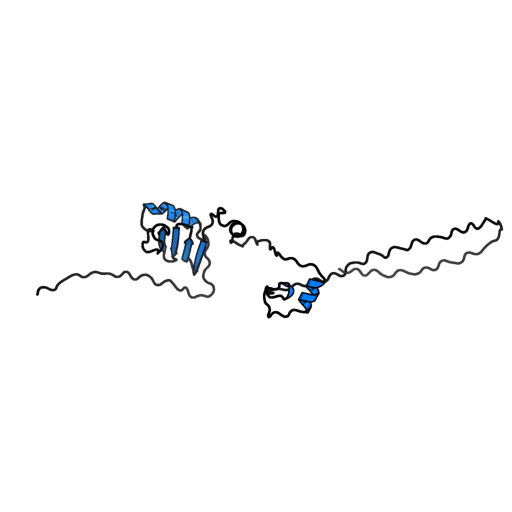53 1.00 97.06 125 ARG A O 1
ATOM 980 N N . THR A 1 126 ? -8.009 -5.116 7.397 1.00 95.38 126 THR A N 1
ATOM 981 C CA . THR A 1 126 ? -7.804 -6.497 6.950 1.00 95.38 126 THR A CA 1
ATOM 982 C C . THR A 1 126 ? -8.920 -6.878 5.978 1.00 95.38 126 THR A C 1
ATOM 984 O O . THR A 1 126 ? -9.719 -6.035 5.587 1.00 95.38 126 THR A O 1
ATOM 987 N N . GLU A 1 127 ? -8.996 -8.145 5.583 1.00 92.31 127 GLU A N 1
ATOM 988 C CA . GLU A 1 127 ? -10.095 -8.634 4.746 1.00 92.31 127 GLU A CA 1
ATOM 989 C C . GLU A 1 127 ? -11.463 -8.577 5.453 1.00 92.31 127 GLU A C 1
ATOM 991 O O . GLU A 1 127 ? -12.489 -8.429 4.799 1.00 92.31 127 GLU A O 1
ATOM 996 N N . ALA A 1 128 ? -11.483 -8.718 6.782 1.00 94.69 128 ALA A N 1
ATOM 997 C CA . ALA A 1 128 ? -12.717 -8.863 7.555 1.00 94.69 128 ALA A CA 1
ATOM 998 C C . ALA A 1 128 ? -12.957 -7.744 8.569 1.00 94.69 128 ALA A C 1
ATOM 1000 O O . ALA A 1 128 ? -14.074 -7.575 9.040 1.00 94.69 128 ALA A O 1
ATOM 1001 N N . TRP A 1 129 ? -11.912 -7.017 8.950 1.00 97.06 129 TRP A N 1
ATOM 1002 C CA . TRP A 1 129 ? -11.970 -6.061 10.048 1.00 97.06 129 TRP A CA 1
ATOM 1003 C C . TRP A 1 129 ? -11.320 -4.749 9.673 1.00 97.06 129 TRP A C 1
ATOM 1005 O O . TRP A 1 129 ? -10.206 -4.735 9.133 1.00 97.06 129 TRP A O 1
ATOM 1015 N N . ARG A 1 130 ? -11.940 -3.671 10.143 1.00 98.00 130 ARG A N 1
ATOM 1016 C CA . ARG A 1 130 ? -11.352 -2.342 10.155 1.00 98.00 130 ARG A CA 1
ATOM 1017 C C . ARG A 1 130 ? -11.301 -1.797 11.568 1.00 98.00 130 ARG A C 1
ATOM 1019 O O . ARG A 1 130 ? -12.299 -1.775 12.281 1.00 98.00 130 ARG A O 1
ATOM 1026 N N . TYR A 1 131 ? -10.126 -1.327 11.954 1.00 98.25 131 TYR A N 1
ATOM 1027 C CA . TYR A 1 131 ? -9.873 -0.700 13.239 1.00 98.25 131 TYR A CA 1
ATOM 1028 C C . TYR A 1 131 ? -9.301 0.696 13.031 1.00 98.25 131 TYR A C 1
ATOM 1030 O O . TYR A 1 131 ? -8.376 0.874 12.242 1.00 98.25 131 TYR A O 1
ATOM 1038 N N . ILE A 1 132 ? -9.844 1.683 13.733 1.00 98.00 132 ILE A N 1
ATOM 1039 C CA . ILE A 1 132 ? -9.435 3.083 13.650 1.00 98.00 132 ILE A CA 1
ATOM 1040 C C . ILE A 1 132 ? -9.115 3.571 15.059 1.00 98.00 132 ILE A C 1
ATOM 1042 O O . ILE A 1 132 ? -9.873 3.330 15.999 1.00 98.00 132 ILE A O 1
ATOM 1046 N N . ARG A 1 133 ? -7.993 4.275 15.199 1.00 97.31 133 ARG A N 1
ATOM 1047 C CA . ARG A 1 133 ? -7.611 4.985 16.418 1.00 97.31 133 ARG A CA 1
ATOM 1048 C C . ARG A 1 133 ? -7.351 6.442 16.083 1.00 97.31 133 ARG A C 1
ATOM 1050 O O . ARG A 1 133 ? -6.547 6.746 15.200 1.00 97.31 133 ARG A O 1
ATOM 1057 N N . TYR A 1 134 ? -8.008 7.325 16.817 1.00 95.69 134 TYR A N 1
ATOM 1058 C CA . TYR A 1 134 ? -7.872 8.765 16.664 1.00 95.69 134 TYR A CA 1
ATOM 1059 C C . TYR A 1 134 ? -6.863 9.351 17.650 1.00 95.69 134 TYR A C 1
ATOM 1061 O O . TYR A 1 134 ? -6.567 8.787 18.705 1.00 95.69 134 TYR A O 1
ATOM 1069 N N . ALA A 1 135 ? -6.380 10.551 17.334 1.00 94.00 135 ALA A N 1
ATOM 1070 C CA . ALA A 1 135 ? -5.433 11.284 18.166 1.00 94.00 135 ALA A CA 1
ATOM 1071 C C . ALA A 1 135 ? -5.979 11.633 19.563 1.00 94.00 135 ALA A C 1
ATOM 1073 O O . ALA A 1 135 ? -5.201 11.776 20.505 1.00 94.00 135 ALA A O 1
ATOM 1074 N N . ASN A 1 136 ? -7.302 11.780 19.692 1.00 93.81 136 ASN A N 1
ATOM 1075 C CA . ASN A 1 136 ? -7.985 12.061 20.957 1.00 93.81 136 ASN A CA 1
ATOM 1076 C C . ASN A 1 136 ? -8.194 10.807 21.830 1.00 93.81 136 ASN A C 1
ATOM 1078 O O . ASN A 1 136 ? -8.688 10.938 22.945 1.00 93.81 136 ASN A O 1
ATOM 1082 N N . GLY A 1 137 ? -7.816 9.622 21.340 1.00 92.69 137 GLY A N 1
ATOM 1083 C CA . GLY A 1 137 ? -8.000 8.350 22.033 1.00 92.69 137 GLY A CA 1
ATOM 1084 C C . GLY A 1 137 ? -9.307 7.629 21.704 1.00 92.69 137 GLY A C 1
ATOM 1085 O O . GLY A 1 137 ? -9.482 6.510 22.175 1.00 92.69 137 GLY A O 1
ATOM 1086 N N . ASP A 1 138 ? -10.190 8.215 20.887 1.00 95.69 138 ASP A N 1
ATOM 1087 C CA . ASP A 1 138 ? -11.380 7.513 20.408 1.00 95.69 138 ASP A CA 1
ATOM 1088 C C . ASP A 1 138 ? -10.978 6.339 19.506 1.00 95.69 138 ASP A C 1
ATOM 1090 O O . ASP A 1 138 ? -9.988 6.391 18.764 1.00 95.69 138 ASP A O 1
ATOM 1094 N N . GLU A 1 139 ? -11.776 5.276 19.559 1.00 97.06 139 GLU A N 1
ATOM 1095 C CA . GLU A 1 139 ? -11.536 4.045 18.817 1.00 97.06 139 GLU A CA 1
ATOM 1096 C C . GLU A 1 139 ? -12.807 3.573 18.113 1.00 97.06 139 GLU A C 1
ATOM 1098 O O . GLU A 1 139 ? -13.915 3.630 18.660 1.00 97.06 139 GLU A O 1
ATOM 1103 N N . GLU A 1 140 ? -12.628 3.047 16.907 1.00 97.69 140 GLU A N 1
ATOM 1104 C CA . GLU A 1 140 ? -13.687 2.420 16.126 1.00 97.69 140 GLU A CA 1
ATOM 1105 C C . GLU A 1 140 ? -13.226 1.040 15.665 1.00 97.69 140 GLU A C 1
ATOM 1107 O O . GLU A 1 140 ? -12.078 0.858 15.261 1.00 97.69 140 GLU A O 1
ATOM 1112 N N . LEU A 1 141 ? -14.108 0.050 15.774 1.00 98.12 141 LEU A N 1
ATOM 1113 C CA . LEU A 1 141 ? -13.864 -1.307 15.304 1.00 98.12 141 LEU A CA 1
ATOM 1114 C C . LEU A 1 141 ? -15.109 -1.807 14.580 1.00 98.12 141 LEU A C 1
ATOM 1116 O O . LEU A 1 141 ? -16.195 -1.804 15.160 1.00 98.12 141 LEU A O 1
ATOM 1120 N N . TYR A 1 142 ? -14.911 -2.297 13.364 1.00 98.06 142 TYR A N 1
ATOM 1121 C CA . TYR A 1 142 ? -15.959 -2.820 12.501 1.00 98.06 142 TYR A CA 1
ATOM 1122 C C . TYR A 1 142 ? -15.590 -4.215 12.006 1.00 98.06 142 TYR A C 1
ATOM 1124 O O . TYR A 1 142 ? -14.444 -4.457 11.618 1.00 98.06 142 TYR A O 1
ATOM 1132 N N . ASP A 1 143 ? -16.571 -5.114 12.028 1.00 97.00 143 ASP A N 1
ATOM 1133 C CA . ASP A 1 143 ? -16.537 -6.375 11.288 1.00 97.00 143 ASP A CA 1
ATOM 1134 C C . ASP A 1 143 ? -17.152 -6.107 9.910 1.00 97.00 143 ASP A C 1
ATOM 1136 O O . ASP A 1 143 ? -18.371 -6.048 9.774 1.00 97.00 143 ASP A O 1
ATOM 1140 N N . GLU A 1 144 ? -16.314 -5.906 8.895 1.00 96.12 144 GLU A N 1
ATOM 1141 C CA . GLU A 1 144 ? -16.748 -5.578 7.531 1.00 96.12 144 GLU A CA 1
ATOM 1142 C C . GLU A 1 144 ? -17.472 -6.754 6.844 1.00 96.12 144 GLU A C 1
ATOM 1144 O O . GLU A 1 144 ? -18.130 -6.548 5.825 1.00 96.12 144 GLU A O 1
ATOM 1149 N N . ARG A 1 145 ? -17.391 -7.986 7.378 1.00 95.62 145 ARG A N 1
ATOM 1150 C CA . ARG A 1 145 ? -18.163 -9.128 6.850 1.00 95.62 145 ARG A CA 1
ATOM 1151 C C . ARG A 1 145 ? -19.606 -9.100 7.340 1.00 95.62 145 ARG A C 1
ATOM 1153 O O . ARG A 1 145 ? -20.512 -9.416 6.572 1.00 95.62 145 ARG A O 1
ATOM 1160 N N . ALA A 1 146 ? -19.811 -8.755 8.609 1.00 95.69 146 ALA A N 1
ATOM 1161 C CA . ALA A 1 146 ? -21.139 -8.671 9.216 1.00 95.69 146 ALA A CA 1
ATOM 1162 C C . ALA A 1 146 ? -21.816 -7.308 8.983 1.00 95.69 146 ALA A C 1
ATOM 1164 O O . ALA A 1 146 ? -23.040 -7.240 8.882 1.00 95.69 146 ALA A O 1
ATOM 1165 N N . ASP A 1 147 ? -21.027 -6.238 8.885 1.00 96.62 147 ASP A N 1
ATOM 1166 C CA . ASP A 1 147 ? -21.472 -4.857 8.704 1.00 96.62 147 ASP A CA 1
ATOM 1167 C C . ASP A 1 147 ? -20.635 -4.149 7.617 1.00 96.62 147 ASP A C 1
ATOM 1169 O O . ASP A 1 147 ? -19.759 -3.335 7.925 1.00 96.62 147 ASP A O 1
ATOM 1173 N N . PRO A 1 148 ? -20.893 -4.437 6.323 1.00 95.56 148 PRO A N 1
ATOM 1174 C CA . PRO A 1 148 ? -20.121 -3.880 5.205 1.00 95.56 148 PRO A CA 1
ATOM 1175 C C . PRO A 1 148 ? -20.171 -2.351 5.083 1.00 95.56 148 PRO A C 1
ATOM 1177 O O . PRO A 1 148 ? -19.393 -1.770 4.328 1.00 95.56 148 PRO A O 1
ATOM 1180 N N . PHE A 1 149 ? -21.109 -1.700 5.776 1.00 96.19 149 PHE A N 1
ATOM 1181 C CA . PHE A 1 149 ? -21.307 -0.252 5.738 1.00 96.19 149 PHE A CA 1
ATOM 1182 C C . PHE A 1 149 ? -20.854 0.458 7.021 1.00 96.19 149 PHE A C 1
ATOM 1184 O O . PHE A 1 149 ? -21.033 1.672 7.123 1.00 96.19 149 PHE A O 1
ATOM 1191 N N . GLU A 1 150 ? -20.251 -0.269 7.969 1.00 96.44 150 GLU A N 1
ATOM 1192 C CA . GLU A 1 150 ? -19.609 0.286 9.169 1.00 96.44 150 GLU A CA 1
ATOM 1193 C C . GLU A 1 150 ? -20.570 1.107 10.059 1.00 96.44 150 GLU A C 1
ATOM 1195 O O . GLU A 1 150 ? -20.217 2.147 10.621 1.00 96.44 150 GLU A O 1
ATOM 1200 N N . TRP A 1 151 ? -21.823 0.666 10.193 1.00 97.00 151 TRP A N 1
ATOM 1201 C CA . TRP A 1 151 ? -22.846 1.362 10.978 1.00 97.00 151 TRP A CA 1
ATOM 1202 C C . TRP A 1 151 ? -22.707 1.153 12.487 1.00 97.00 151 TRP A C 1
ATOM 1204 O O . TRP A 1 151 ? -23.072 2.036 13.270 1.00 97.00 151 TRP A O 1
ATOM 1214 N N . VAL A 1 152 ? -22.189 0.002 12.918 1.00 96.88 152 VAL A N 1
ATOM 1215 C CA . VAL A 1 152 ? -22.146 -0.393 14.329 1.00 96.88 152 VAL A CA 1
ATOM 1216 C C . VAL A 1 152 ? -20.707 -0.463 14.822 1.00 96.88 152 VAL A C 1
ATOM 1218 O O . VAL A 1 152 ? -19.993 -1.433 14.592 1.00 96.88 152 VAL A O 1
ATOM 1221 N N . ASN A 1 153 ? -20.293 0.544 15.594 1.00 97.62 153 ASN A N 1
ATOM 1222 C CA . ASN A 1 153 ? -18.989 0.525 16.252 1.00 97.62 153 ASN A CA 1
ATOM 1223 C C . ASN A 1 153 ? -18.961 -0.520 17.385 1.00 97.62 153 ASN A C 1
ATOM 1225 O O . ASN A 1 153 ? -19.696 -0.419 18.372 1.00 97.62 153 ASN A O 1
ATOM 1229 N N . LEU A 1 154 ? -18.071 -1.504 17.265 1.00 96.81 154 LEU A N 1
ATOM 1230 C CA . LEU A 1 154 ? -17.885 -2.590 18.225 1.00 96.81 154 LEU A CA 1
ATOM 1231 C C . LEU A 1 154 ? -16.795 -2.302 19.270 1.00 96.81 154 LEU A C 1
ATOM 1233 O O . LEU A 1 154 ? -16.627 -3.097 20.190 1.00 96.81 154 LEU A O 1
ATOM 1237 N N . ALA A 1 155 ? -16.079 -1.175 19.190 1.00 95.50 155 ALA A N 1
ATOM 1238 C CA . ALA A 1 155 ? -14.848 -0.939 19.951 1.00 95.50 155 ALA A CA 1
ATOM 1239 C C . ALA A 1 155 ? -14.998 -0.953 21.484 1.00 95.50 155 ALA A C 1
ATOM 1241 O O . ALA A 1 155 ? -14.007 -1.176 22.186 1.00 95.50 155 ALA A O 1
ATOM 1242 N N . ALA A 1 156 ? -16.204 -0.700 21.999 1.00 95.06 156 ALA A N 1
ATOM 1243 C CA . ALA A 1 156 ? -16.516 -0.722 23.429 1.00 95.06 156 ALA A CA 1
ATOM 1244 C C . ALA A 1 156 ? -16.942 -2.110 23.949 1.00 95.06 156 ALA A C 1
ATOM 1246 O O . ALA A 1 156 ? -17.074 -2.289 25.159 1.00 95.06 156 ALA A O 1
ATOM 1247 N N . LYS A 1 157 ? -17.175 -3.095 23.068 1.00 94.94 157 LYS A N 1
ATOM 1248 C CA . LYS A 1 157 ? -17.635 -4.432 23.468 1.00 94.94 157 LYS A CA 1
ATOM 1249 C C . LYS A 1 157 ? -16.465 -5.264 24.018 1.00 94.94 157 LYS A C 1
ATOM 1251 O O . LYS A 1 157 ? -15.487 -5.443 23.284 1.00 94.94 157 LYS A O 1
ATOM 1256 N N . PRO A 1 158 ? -16.569 -5.834 25.237 1.00 94.44 158 PRO A N 1
ATOM 1257 C CA . PRO A 1 158 ? -15.505 -6.644 25.843 1.00 94.44 158 PRO A CA 1
ATOM 1258 C C . PRO A 1 158 ? -15.033 -7.804 24.957 1.00 94.44 158 PRO A C 1
ATOM 1260 O O . PRO A 1 158 ? -13.831 -8.021 24.821 1.00 94.44 158 PRO A O 1
ATOM 1263 N N . ASP A 1 159 ? -15.963 -8.469 24.267 1.00 94.56 159 ASP A N 1
ATOM 1264 C CA . ASP A 1 159 ? -15.687 -9.632 23.407 1.00 94.56 159 ASP A CA 1
ATOM 1265 C C . ASP A 1 159 ? -14.745 -9.316 22.235 1.00 94.56 159 ASP A C 1
ATOM 1267 O O . ASP A 1 159 ? -14.094 -10.200 21.682 1.00 94.56 159 ASP A O 1
ATOM 1271 N N . THR A 1 160 ? -14.628 -8.039 21.861 1.00 94.00 160 THR A N 1
ATOM 1272 C CA . THR A 1 160 ? -13.782 -7.596 20.744 1.00 94.00 160 THR A CA 1
ATOM 1273 C C . THR A 1 160 ? -12.409 -7.076 21.175 1.00 94.00 160 THR A C 1
ATOM 1275 O O . THR A 1 160 ? -11.579 -6.732 20.329 1.00 94.00 160 THR A O 1
ATOM 1278 N N . ALA A 1 161 ? -12.117 -7.058 22.482 1.00 94.00 161 ALA A N 1
ATOM 1279 C CA . ALA A 1 161 ? -10.871 -6.517 23.027 1.00 94.00 161 ALA A CA 1
ATOM 1280 C C . ALA A 1 161 ? -9.620 -7.230 22.484 1.00 94.00 161 ALA A C 1
ATOM 1282 O O . ALA A 1 161 ? -8.614 -6.583 22.175 1.00 94.00 161 ALA A O 1
ATOM 1283 N N . ALA A 1 162 ? -9.690 -8.553 22.309 1.00 96.19 162 ALA A N 1
ATOM 1284 C CA . ALA A 1 162 ? -8.599 -9.332 21.727 1.00 96.19 162 ALA A CA 1
ATOM 1285 C C . ALA A 1 162 ? -8.301 -8.898 20.282 1.00 96.19 162 ALA A C 1
ATOM 1287 O O . ALA A 1 162 ? -7.145 -8.640 19.943 1.00 96.19 162 ALA A O 1
ATOM 1288 N N . ARG A 1 163 ? -9.344 -8.724 19.457 1.00 95.44 163 ARG A N 1
ATOM 1289 C CA . ARG A 1 163 ? -9.208 -8.302 18.055 1.00 95.44 163 ARG A CA 1
ATOM 1290 C C . ARG A 1 163 ? -8.641 -6.889 17.937 1.00 95.44 163 ARG A C 1
ATOM 1292 O O . ARG A 1 163 ? -7.745 -6.660 17.130 1.00 95.44 163 ARG A O 1
ATOM 1299 N N . LYS A 1 164 ? -9.100 -5.952 18.775 1.00 95.00 164 LYS A N 1
ATOM 1300 C CA . LYS A 1 164 ? -8.515 -4.600 18.851 1.00 95.00 164 LYS A CA 1
ATOM 1301 C C . LYS A 1 164 ? -7.029 -4.653 19.176 1.00 95.00 164 LYS A C 1
ATOM 1303 O O . LYS A 1 164 ? -6.236 -3.967 18.541 1.00 95.00 164 LYS A O 1
ATOM 1308 N N . THR A 1 165 ? -6.657 -5.467 20.162 1.00 95.50 165 THR A N 1
ATOM 1309 C CA . THR A 1 165 ? -5.267 -5.588 20.616 1.00 95.50 165 THR A CA 1
ATOM 1310 C C .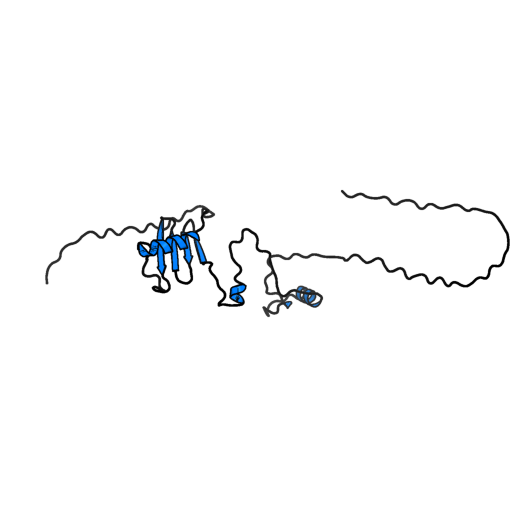 THR A 1 165 ? -4.371 -6.157 19.521 1.00 95.50 165 THR A C 1
ATOM 1312 O O . THR A 1 165 ? -3.251 -5.688 19.343 1.00 95.50 165 THR A O 1
ATOM 1315 N N . GLU A 1 166 ? -4.860 -7.142 18.769 1.00 95.88 166 GLU A N 1
ATOM 1316 C CA . GLU A 1 166 ? -4.172 -7.697 17.604 1.00 95.88 166 GLU A CA 1
ATOM 1317 C C . GLU A 1 166 ? -3.965 -6.640 16.513 1.00 95.88 166 GLU A C 1
ATOM 1319 O O . GLU A 1 166 ? -2.828 -6.387 16.121 1.00 95.88 166 GLU A O 1
ATOM 1324 N N . LEU A 1 167 ? -5.036 -5.968 16.075 1.00 96.62 167 LEU A N 1
ATOM 1325 C CA . LEU A 1 167 ? -4.970 -4.961 15.011 1.00 96.62 167 LEU A CA 1
ATOM 1326 C C . LEU A 1 167 ? -4.117 -3.751 15.411 1.00 96.62 167 LEU A C 1
ATOM 1328 O O . LEU A 1 167 ? -3.384 -3.205 14.587 1.00 96.62 167 LEU A O 1
ATOM 1332 N N . ALA A 1 168 ? -4.139 -3.371 16.690 1.00 95.50 168 ALA A N 1
ATOM 1333 C CA . ALA A 1 168 ? -3.327 -2.283 17.220 1.00 95.50 168 ALA A CA 1
ATOM 1334 C C . ALA A 1 168 ? -1.812 -2.528 17.094 1.00 95.50 168 ALA A C 1
ATOM 1336 O O . ALA A 1 168 ? -1.055 -1.559 17.106 1.00 95.50 168 ALA A O 1
ATOM 1337 N N . ARG A 1 169 ? -1.353 -3.779 16.926 1.00 95.50 169 ARG A N 1
ATOM 1338 C CA . ARG A 1 169 ? 0.074 -4.093 16.702 1.00 95.50 169 ARG A CA 1
ATOM 1339 C C . ARG A 1 169 ? 0.604 -3.557 15.374 1.00 95.50 169 ARG A C 1
ATOM 1341 O O . ARG A 1 169 ? 1.808 -3.373 15.242 1.00 95.50 169 ARG A O 1
ATOM 1348 N N . HIS A 1 170 ? -0.277 -3.313 14.406 1.00 94.62 170 HIS A N 1
ATOM 1349 C CA . HIS A 1 170 ? 0.095 -2.754 13.106 1.00 94.62 170 HIS A CA 1
ATOM 1350 C C . HIS A 1 170 ? 0.193 -1.225 13.117 1.00 94.62 170 HIS A C 1
ATOM 1352 O O . HIS A 1 170 ? 0.613 -0.632 12.123 1.00 94.62 170 HIS A O 1
ATOM 1358 N N . LEU A 1 171 ? -0.197 -0.572 14.216 1.00 94.31 171 LEU A N 1
ATOM 1359 C CA . LEU A 1 171 ? -0.092 0.875 14.329 1.00 94.31 171 LEU A CA 1
ATOM 1360 C C . LEU A 1 171 ? 1.374 1.315 14.458 1.00 94.31 171 LEU A C 1
ATOM 1362 O O . LEU A 1 171 ? 2.156 0.644 15.137 1.00 94.31 171 LEU A O 1
ATOM 1366 N N . PRO A 1 172 ? 1.758 2.461 13.865 1.00 92.19 172 PRO A N 1
ATOM 1367 C CA . PRO A 1 172 ?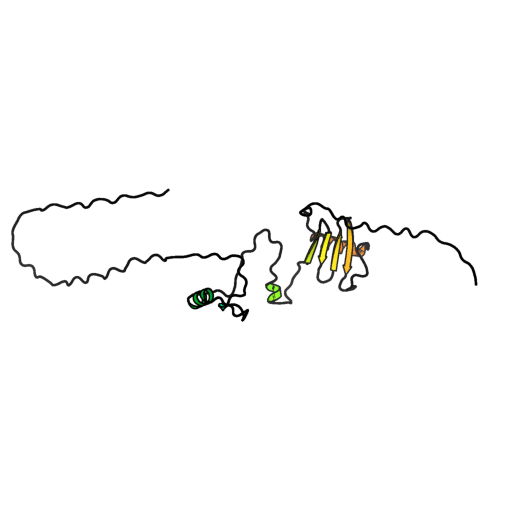 3.102 3.002 14.025 1.00 92.19 172 PRO A CA 1
ATOM 1368 C C . PRO A 1 172 ? 3.443 3.242 15.501 1.00 92.19 172 PRO A C 1
ATOM 1370 O O . PRO A 1 172 ? 2.724 3.951 16.207 1.00 92.19 172 PRO A O 1
ATOM 1373 N N . ALA A 1 173 ? 4.569 2.686 15.955 1.00 90.56 173 ALA A N 1
ATOM 1374 C CA . ALA A 1 173 ? 5.074 2.917 17.309 1.00 90.56 173 ALA A CA 1
ATOM 1375 C C . ALA A 1 173 ? 5.562 4.364 17.499 1.00 90.56 173 ALA A C 1
ATOM 1377 O O . ALA A 1 173 ? 5.365 4.964 18.555 1.00 90.56 173 ALA A O 1
ATOM 1378 N N . GLU A 1 174 ? 6.165 4.941 16.457 1.00 91.56 174 GLU A N 1
ATOM 1379 C CA . GLU A 1 174 ? 6.656 6.315 16.448 1.00 91.56 174 GLU A CA 1
ATOM 1380 C C . GLU A 1 174 ? 5.831 7.170 15.480 1.00 91.56 174 GLU A C 1
ATOM 1382 O O . GLU A 1 174 ? 5.664 6.831 14.310 1.00 91.56 174 GLU A O 1
ATOM 1387 N N . ASN A 1 175 ? 5.329 8.304 15.974 1.00 91.81 175 ASN A N 1
ATOM 1388 C CA . ASN A 1 175 ? 4.536 9.258 15.209 1.00 91.81 175 ASN A CA 1
ATOM 1389 C C . ASN A 1 175 ? 5.266 10.595 15.110 1.00 91.81 175 ASN A C 1
ATOM 1391 O O . ASN A 1 175 ? 5.604 11.196 16.132 1.00 91.81 175 ASN A O 1
ATOM 1395 N N . LYS A 1 176 ? 5.474 11.086 13.887 1.00 90.25 176 LYS A N 1
ATOM 1396 C CA . LYS A 1 176 ? 6.066 12.406 13.645 1.00 90.25 176 LYS A CA 1
ATOM 1397 C C . LYS A 1 176 ? 4.972 13.473 13.539 1.00 90.25 176 LYS A C 1
ATOM 1399 O O . LYS A 1 176 ? 3.917 13.183 12.975 1.00 90.25 176 LYS A O 1
ATOM 1404 N N . PRO A 1 177 ? 5.194 14.682 14.085 1.00 87.62 177 PRO A N 1
ATOM 1405 C CA . PRO A 1 177 ? 4.251 15.785 13.934 1.00 87.62 177 PRO A CA 1
ATOM 1406 C C . PRO A 1 177 ? 4.103 16.175 12.458 1.00 87.62 177 PRO A C 1
ATOM 1408 O O . PRO A 1 177 ? 4.994 15.929 11.646 1.00 87.62 177 PRO A O 1
ATOM 1411 N N . GLU A 1 178 ? 2.977 16.800 12.119 1.00 82.12 178 GLU A N 1
ATOM 1412 C CA . GLU A 1 178 ? 2.727 17.300 10.766 1.00 82.12 178 GLU A CA 1
ATOM 1413 C C . GLU A 1 178 ? 3.772 18.348 10.351 1.00 82.12 178 GLU A C 1
ATOM 1415 O O . GLU A 1 178 ? 4.167 19.213 11.140 1.00 82.12 178 GLU A O 1
ATOM 1420 N N . ALA A 1 179 ? 4.218 18.273 9.096 1.00 77.19 179 ALA A N 1
ATOM 1421 C CA . ALA A 1 179 ? 5.139 19.247 8.529 1.00 77.19 179 ALA A CA 1
ATOM 1422 C C . ALA A 1 179 ? 4.404 20.574 8.268 1.00 77.19 179 ALA A C 1
ATOM 1424 O O . ALA A 1 179 ? 3.474 20.623 7.467 1.00 77.19 179 ALA A O 1
ATOM 1425 N N . GLY A 1 180 ? 4.838 21.653 8.929 1.00 68.69 180 GLY A N 1
ATOM 1426 C CA . GLY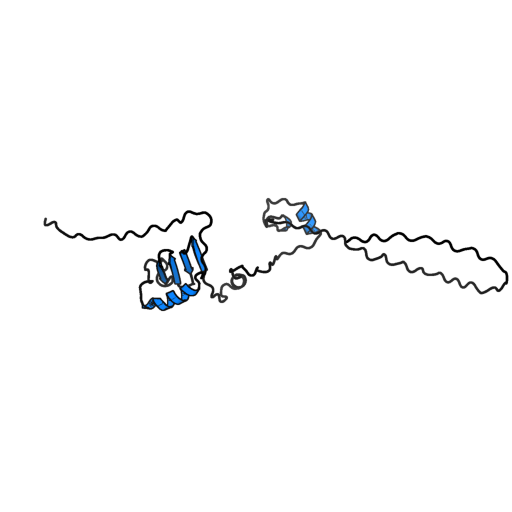 A 1 180 ? 4.221 22.980 8.825 1.00 68.69 180 GLY A CA 1
ATOM 1427 C C . GLY A 1 180 ? 3.091 23.168 9.840 1.00 68.69 180 GLY A C 1
ATOM 1428 O O . GLY A 1 180 ? 1.965 22.720 9.650 1.00 68.69 180 GLY A O 1
ATOM 1429 N N . GLY A 1 181 ? 3.398 23.834 10.954 1.00 55.72 181 GLY A N 1
ATOM 1430 C CA . GLY A 1 181 ? 2.502 23.957 12.100 1.00 55.72 181 GLY A CA 1
ATOM 1431 C C . GLY A 1 181 ? 1.177 24.660 11.796 1.00 55.72 181 GLY A C 1
ATOM 1432 O O . GLY A 1 181 ? 1.126 25.878 11.663 1.00 55.72 181 GLY A O 1
ATOM 1433 N N . ARG A 1 182 ? 0.091 23.888 11.818 1.00 46.94 182 ARG A N 1
ATOM 1434 C CA . ARG A 1 182 ? -1.163 24.197 12.522 1.00 46.94 182 ARG A CA 1
ATOM 1435 C C . ARG A 1 182 ? -1.825 22.861 12.818 1.00 46.94 182 ARG A C 1
ATOM 1437 O O . ARG A 1 182 ? -2.458 22.290 11.939 1.00 46.94 182 ARG A O 1
ATOM 1444 N N . ALA A 1 183 ? -1.670 22.372 14.048 1.00 50.47 183 ALA A N 1
ATOM 1445 C CA . ALA A 1 183 ? -2.388 21.196 14.516 1.00 50.47 183 ALA A CA 1
ATOM 1446 C C . ALA A 1 183 ? -3.894 21.450 14.355 1.00 50.47 183 ALA A C 1
ATOM 1448 O O . ALA A 1 183 ? -4.495 22.189 15.136 1.00 50.47 183 ALA A O 1
ATOM 1449 N N . LYS A 1 184 ? -4.505 20.880 13.314 1.00 49.66 184 LYS A N 1
ATOM 1450 C CA . LYS A 1 184 ? -5.960 20.819 13.208 1.00 49.66 184 LYS A CA 1
ATOM 1451 C C . LYS A 1 184 ? -6.398 19.687 14.122 1.00 49.66 184 LYS A C 1
ATOM 1453 O O . LYS A 1 184 ? -6.536 18.547 13.695 1.00 49.66 184 LYS A O 1
ATOM 1458 N N . THR A 1 185 ? -6.545 19.987 15.409 1.00 48.75 185 THR A N 1
ATOM 1459 C CA . THR A 1 185 ? -7.223 19.082 16.332 1.00 48.75 185 THR A CA 1
ATOM 1460 C C . THR A 1 185 ? -8.594 18.757 15.746 1.00 48.75 185 THR A C 1
ATOM 1462 O O . THR A 1 185 ? -9.353 19.658 15.381 1.00 48.75 185 THR A O 1
ATOM 1465 N N . ALA A 1 186 ? -8.887 17.463 15.592 1.00 48.34 186 ALA A N 1
ATOM 1466 C CA . ALA A 1 186 ? -10.218 17.013 15.210 1.00 48.34 186 ALA A CA 1
ATOM 1467 C C . ALA A 1 186 ? -11.242 17.670 16.158 1.00 48.34 186 ALA A C 1
ATOM 1469 O O . ALA A 1 186 ? -10.975 17.755 17.363 1.00 48.34 186 ALA A O 1
ATOM 1470 N N . PRO A 1 187 ? -12.377 18.187 15.655 1.00 39.06 187 PRO A N 1
ATOM 1471 C CA . PRO A 1 187 ? -13.351 18.838 16.513 1.00 39.06 187 PRO A CA 1
ATOM 1472 C C . PRO A 1 187 ? -13.844 17.820 17.541 1.00 39.06 187 PRO A C 1
ATOM 1474 O O . PRO A 1 187 ? -14.391 16.778 17.182 1.00 39.06 187 PRO A O 1
ATOM 1477 N N . ALA A 1 188 ? -13.635 18.120 18.824 1.00 42.31 188 ALA A N 1
ATOM 1478 C CA . ALA A 1 188 ? -14.169 17.321 19.914 1.00 42.31 188 ALA A CA 1
ATOM 1479 C C . ALA A 1 188 ? -15.679 17.132 19.697 1.00 42.31 188 ALA A C 1
ATOM 1481 O O . ALA A 1 188 ? -16.410 18.116 19.531 1.00 42.31 188 ALA A O 1
ATOM 1482 N N . LYS A 1 189 ? -16.154 15.878 19.689 1.00 44.88 189 LYS A N 1
ATOM 1483 C CA . LYS A 1 189 ? -17.591 15.578 19.706 1.00 44.88 189 LYS A CA 1
ATOM 1484 C C . LYS A 1 189 ? -18.177 16.249 20.954 1.00 44.88 189 LYS A C 1
ATOM 1486 O O . LYS A 1 189 ? -17.977 15.777 22.069 1.00 44.88 189 LYS A O 1
ATOM 1491 N N . LYS A 1 190 ? -18.879 17.376 20.786 1.00 33.28 190 LYS A N 1
ATOM 1492 C CA . LYS A 1 190 ? -19.650 17.992 21.873 1.00 33.28 190 LYS A CA 1
ATOM 1493 C C . LYS A 1 190 ? -20.696 16.973 22.318 1.00 33.28 190 LYS A C 1
ATOM 1495 O O . LYS A 1 190 ? -21.596 16.645 21.546 1.00 33.28 190 LYS A O 1
ATOM 1500 N N . ALA A 1 191 ? -20.579 16.485 23.550 1.00 38.72 191 ALA A N 1
ATOM 1501 C CA . ALA A 1 191 ? -21.623 15.702 24.188 1.00 38.72 191 ALA A CA 1
ATOM 1502 C C . ALA A 1 191 ? -22.920 16.526 24.164 1.00 38.72 191 ALA A C 1
ATOM 1504 O O . ALA A 1 191 ? -23.014 17.578 24.799 1.00 38.72 191 ALA A O 1
ATOM 1505 N N . LYS A 1 192 ? -23.922 16.087 23.394 1.00 35.34 192 LYS A N 1
ATOM 1506 C CA . LYS A 1 192 ? -25.275 16.632 23.515 1.00 35.34 192 LYS A CA 1
ATOM 1507 C C . LYS A 1 192 ? -25.819 16.178 24.867 1.00 35.34 192 LYS A C 1
ATOM 1509 O O . LYS A 1 192 ? -26.301 15.058 24.993 1.00 35.34 192 LYS A O 1
ATOM 1514 N N . ALA A 1 193 ? -25.754 17.054 25.864 1.00 36.88 193 ALA A N 1
ATOM 1515 C CA . ALA A 1 193 ? -26.557 16.928 27.069 1.00 36.88 193 ALA A CA 1
ATOM 1516 C C . ALA A 1 193 ? -28.035 17.015 26.657 1.00 36.88 193 ALA A C 1
ATOM 1518 O O . ALA A 1 193 ? -28.542 18.095 26.360 1.00 36.88 193 ALA A O 1
ATOM 1519 N N . LYS A 1 194 ? -28.724 15.873 26.575 1.00 34.75 194 LYS A N 1
ATOM 1520 C CA . LYS A 1 194 ? -30.179 15.834 26.407 1.00 34.75 194 LYS A CA 1
ATOM 1521 C C . LYS A 1 194 ? -30.802 15.533 27.764 1.00 34.75 194 LYS A C 1
ATOM 1523 O O . LYS A 1 194 ? -31.139 14.399 28.073 1.00 34.75 194 LYS A O 1
ATOM 1528 N N . GLY A 1 195 ? -30.911 16.582 28.569 1.00 33.75 195 GLY A N 1
ATOM 1529 C CA . GLY A 1 195 ? -31.710 16.610 29.783 1.00 33.75 195 GLY A CA 1
ATOM 1530 C C . GLY A 1 195 ? -32.626 17.824 29.753 1.00 33.75 195 GLY A C 1
ATOM 1531 O O . GLY A 1 195 ? -32.185 18.925 30.062 1.00 33.75 195 GLY A O 1
ATOM 1532 N N . LYS A 1 196 ? -33.885 17.620 29.361 1.00 31.95 196 LYS A N 1
ATOM 1533 C CA . LYS A 1 196 ? -35.048 18.085 30.126 1.00 31.95 196 LYS A CA 1
ATOM 1534 C C . LYS A 1 196 ? -36.330 17.509 29.536 1.00 31.95 196 LYS A C 1
ATOM 1536 O O . LYS A 1 196 ? -36.592 17.619 28.341 1.00 31.95 196 LYS A O 1
ATOM 1541 N N . ALA A 1 197 ? -37.056 16.844 30.418 1.00 34.59 197 ALA A N 1
ATOM 1542 C CA . ALA A 1 197 ? -38.401 16.355 30.232 1.00 34.59 197 ALA A CA 1
ATOM 1543 C C . ALA A 1 197 ? -39.430 17.492 30.403 1.00 34.59 197 ALA A C 1
ATOM 1545 O O . ALA A 1 197 ? -39.086 18.576 30.872 1.00 34.59 197 ALA A O 1
ATOM 1546 N N . GLU A 1 198 ? -40.673 17.128 30.076 1.00 31.11 198 GLU A N 1
ATOM 1547 C CA . GLU A 1 198 ? -41.956 17.601 30.625 1.00 31.11 198 GLU A CA 1
ATOM 1548 C C . GLU A 1 198 ? -42.847 18.577 29.824 1.00 31.11 198 GLU A C 1
ATOM 1550 O O . GLU A 1 198 ? -42.530 19.738 29.587 1.00 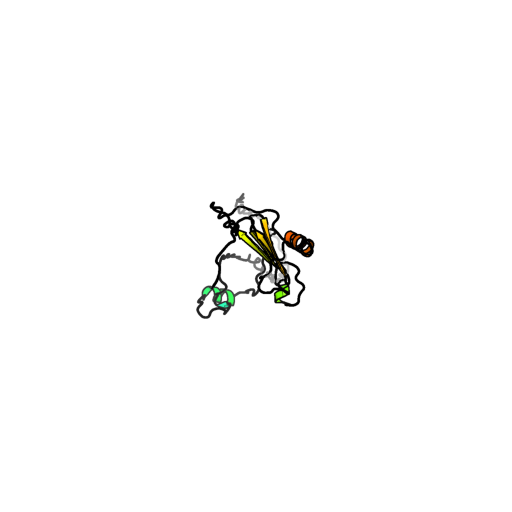31.11 198 GLU A O 1
ATOM 1555 N N . ALA A 1 199 ? -44.044 18.028 29.550 1.00 34.81 199 ALA A N 1
ATOM 1556 C CA . ALA A 1 199 ? -45.391 18.588 29.728 1.00 34.81 199 ALA A CA 1
ATOM 1557 C C . ALA A 1 199 ? -46.073 19.387 28.593 1.00 34.81 199 AL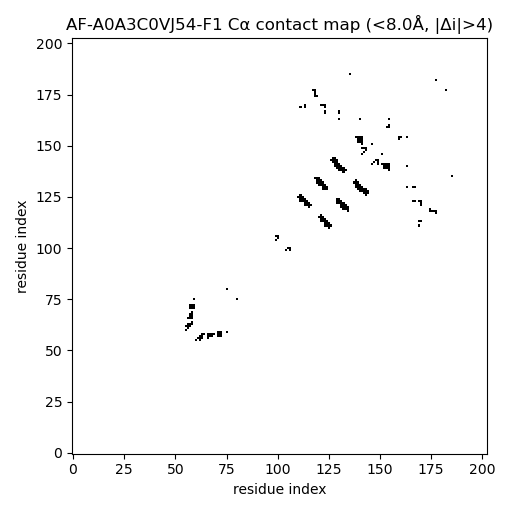A A C 1
ATOM 1559 O O . ALA A 1 199 ? -45.900 20.593 28.443 1.00 34.81 199 ALA A O 1
ATOM 1560 N N . ARG A 1 200 ? -47.000 18.700 27.902 1.00 32.34 200 ARG A N 1
ATOM 1561 C CA . ARG A 1 200 ? -48.337 19.184 27.471 1.00 32.34 200 ARG A CA 1
ATOM 1562 C C . ARG A 1 200 ? -49.141 17.962 26.986 1.00 32.34 200 ARG A C 1
ATOM 1564 O O . ARG A 1 200 ? -48.752 17.356 25.999 1.00 32.34 200 ARG A O 1
ATOM 1571 N N . ALA A 1 201 ? -50.033 17.364 27.778 1.00 36.38 201 ALA A N 1
ATOM 1572 C CA . ALA A 1 201 ? -51.403 17.793 28.094 1.00 36.38 201 ALA A CA 1
ATOM 1573 C C . ALA A 1 201 ? -52.303 17.938 26.843 1.00 36.38 201 ALA A C 1
ATOM 1575 O O . ALA A 1 201 ? -52.246 18.954 26.159 1.00 36.38 201 ALA A O 1
ATOM 1576 N N . GLU A 1 202 ? -53.082 16.877 26.592 1.00 36.09 202 GLU A N 1
ATOM 1577 C CA . GLU A 1 202 ? -54.517 16.866 26.248 1.00 36.09 202 GLU A CA 1
ATOM 1578 C C . GLU A 1 202 ? -55.032 17.739 25.080 1.00 36.09 202 GLU A C 1
ATOM 1580 O O . GLU A 1 202 ? -55.201 18.953 25.203 1.00 36.09 202 GLU A O 1
ATOM 1585 N N . LYS A 1 203 ? -55.389 17.072 23.973 1.00 34.53 203 LYS A N 1
ATOM 1586 C CA . LYS A 1 203 ? -56.717 17.130 23.335 1.00 34.53 203 LYS A CA 1
ATOM 1587 C C . LYS A 1 203 ? -56.886 15.996 22.329 1.00 34.53 203 LYS A C 1
ATOM 1589 O O . LYS A 1 203 ? -55.881 15.666 21.663 1.00 34.53 203 LYS A O 1
#

Mean predicted aligned error: 16.39 Å

Radius of gyration: 40.68 Å; Cα contacts (8 Å, |Δi|>4): 136; chains: 1; bounding box: 144×45×80 Å

Nearest PDB structures (foldseek):
  2vqr-assembly1_A  TM=9.658E-01  e=4.590E-03  Rhizobium johnstonii 3841
  2w8s-assembly1_C  TM=7.982E-01  e=1.113E-03  Trinickia caryophylli
  6g5z-assembly1_D  TM=7.711E-01  e=1.496E-03  Sinorhizobium meliloti
  6psm-assembly3_D  TM=7.052E-01  e=3.845E-03  Pseudoalteromonas fuliginea
  6psm-assembly3_F  TM=6.818E-01  e=5.479E-03  Pseudoalteromonas fuliginea